Protein AF-A0AAV2SCE2-F1 (afdb_monomer_lite)

Organism: Meganyctiphanes norvegica (NCBI:txid48144)

Sequence (229 aa):
TVEKANFKGIVSLCPIAASESTHVHLVVVTGTGVRLYYTTFALNGTVNQRPSQLTLLHVRLPPGFAANATTYKPTKVHKALYSSGTGILCANENNEADRIWSMSSDQYPYHPSLAESHAVRCVDGYVWALADVTPPLWCSALNPPTQQGTRPPLLVTQHQQSPRKLVLLSANGADIVTFLRPVDQLQHLLQECGGAEGAAVKDFFAAMTPTQAAATALILACDPQQTPP

Structure (mmCIF, N/CA/C/O backbone):
data_AF-A0AAV2SCE2-F1
#
_entry.id   AF-A0AAV2SCE2-F1
#
loop_
_atom_site.group_PDB
_atom_site.id
_atom_site.type_symbol
_atom_site.label_atom_id
_atom_site.label_alt_id
_atom_site.label_comp_id
_atom_site.label_asym_id
_atom_site.label_entity_id
_atom_site.label_seq_id
_atom_site.pdbx_PDB_ins_code
_atom_site.Cartn_x
_atom_site.Cartn_y
_atom_site.Cartn_z
_atom_site.occupancy
_atom_site.B_iso_or_equiv
_atom_site.auth_seq_id
_atom_site.auth_comp_id
_atom_site.auth_asym_id
_atom_site.auth_atom_id
_atom_site.pdbx_PDB_model_num
ATOM 1 N N . THR A 1 1 ? 18.831 -9.709 14.816 1.00 51.91 1 THR A N 1
ATOM 2 C CA . THR A 1 1 ? 19.329 -10.620 13.756 1.00 51.91 1 THR A CA 1
ATOM 3 C C . THR A 1 1 ? 18.138 -11.096 12.943 1.00 51.91 1 THR A C 1
ATOM 5 O O . THR A 1 1 ? 17.074 -11.259 13.525 1.00 51.91 1 THR A O 1
ATOM 8 N N . VAL A 1 2 ? 18.243 -11.251 11.619 1.00 72.00 2 VAL A N 1
ATOM 9 C CA . VAL A 1 2 ? 17.101 -11.707 10.802 1.00 72.00 2 VAL A CA 1
ATOM 10 C C . VAL A 1 2 ? 16.927 -13.218 10.984 1.00 72.00 2 VAL A C 1
ATOM 12 O O . VAL A 1 2 ? 17.704 -14.010 10.461 1.00 72.00 2 VAL A O 1
ATOM 15 N N . GLU A 1 3 ? 15.926 -13.625 11.760 1.00 79.88 3 GLU A N 1
ATOM 16 C CA . GLU A 1 3 ? 15.674 -15.038 12.059 1.00 79.88 3 GLU A CA 1
ATOM 17 C C . GLU A 1 3 ? 14.835 -15.720 10.976 1.00 79.88 3 GLU A C 1
ATOM 19 O O . GLU A 1 3 ? 13.871 -15.142 10.466 1.00 79.88 3 GLU A O 1
ATOM 24 N N . LYS A 1 4 ? 15.132 -16.999 10.704 1.00 82.88 4 LYS A N 1
ATOM 25 C CA . LYS A 1 4 ? 14.391 -17.848 9.752 1.00 82.88 4 LYS A CA 1
ATOM 26 C C . LYS A 1 4 ? 12.889 -17.918 10.057 1.00 82.88 4 LYS A C 1
ATOM 28 O O . LYS A 1 4 ? 12.088 -18.098 9.144 1.00 82.88 4 LYS A O 1
ATOM 33 N N . ALA A 1 5 ? 12.501 -17.761 11.323 1.00 83.56 5 ALA A N 1
ATOM 34 C CA . ALA A 1 5 ? 11.105 -17.747 11.748 1.00 83.56 5 ALA A CA 1
ATOM 35 C C . ALA A 1 5 ? 10.284 -16.617 11.098 1.00 83.56 5 ALA A C 1
ATOM 37 O O . ALA A 1 5 ? 9.114 -16.835 10.802 1.00 83.56 5 ALA A O 1
ATOM 38 N N . ASN A 1 6 ? 10.894 -15.464 10.784 1.00 82.50 6 ASN A N 1
ATOM 39 C CA . ASN A 1 6 ? 10.185 -14.337 10.160 1.00 82.50 6 ASN A CA 1
ATOM 40 C C . ASN A 1 6 ? 9.716 -14.643 8.719 1.00 82.50 6 ASN A C 1
ATOM 42 O O . ASN A 1 6 ? 8.817 -13.990 8.188 1.00 82.50 6 ASN A O 1
ATOM 46 N N . PHE A 1 7 ? 10.285 -15.662 8.075 1.00 85.38 7 PHE A N 1
ATOM 47 C CA . PHE A 1 7 ? 9.944 -16.031 6.698 1.00 85.38 7 PHE A CA 1
ATOM 48 C C . PHE A 1 7 ? 9.014 -17.244 6.599 1.00 85.38 7 PHE A C 1
ATOM 50 O O . PHE A 1 7 ? 8.804 -17.772 5.509 1.00 85.38 7 PHE A O 1
ATOM 57 N N . LYS A 1 8 ? 8.466 -17.717 7.725 1.00 84.38 8 LYS A N 1
ATOM 58 C CA . LYS A 1 8 ? 7.521 -18.837 7.730 1.00 84.38 8 LYS A CA 1
ATOM 59 C C . LYS A 1 8 ? 6.105 -18.367 7.400 1.00 84.38 8 LYS A C 1
ATOM 61 O O . LYS A 1 8 ? 5.677 -17.312 7.858 1.00 84.38 8 LYS A O 1
ATOM 66 N N . GLY A 1 9 ? 5.386 -19.211 6.657 1.00 90.69 9 GLY A N 1
ATOM 67 C CA . GLY A 1 9 ? 3.995 -18.998 6.263 1.00 90.69 9 GLY A CA 1
ATOM 68 C C . GLY A 1 9 ? 3.872 -17.902 5.211 1.00 90.69 9 GLY A C 1
ATOM 69 O O . GLY A 1 9 ? 4.051 -16.732 5.518 1.00 90.69 9 GLY A O 1
ATOM 70 N N . ILE A 1 10 ? 3.575 -18.268 3.966 1.00 95.56 10 ILE A N 1
ATOM 71 C CA . ILE A 1 10 ? 3.200 -17.287 2.943 1.00 95.56 10 ILE A CA 1
ATOM 72 C C . ILE A 1 10 ? 1.706 -17.019 3.102 1.00 95.56 10 ILE A C 1
ATOM 74 O O . ILE A 1 10 ? 0.910 -17.953 3.090 1.00 95.56 10 ILE A O 1
ATOM 78 N N . VAL A 1 11 ? 1.348 -15.749 3.266 1.00 96.38 11 VAL A N 1
ATOM 79 C CA . VAL A 1 11 ? -0.034 -15.304 3.480 1.00 96.38 11 VAL A CA 1
ATOM 80 C C . VAL A 1 11 ? -0.649 -14.783 2.193 1.00 96.38 11 VAL A C 1
ATOM 82 O O . VAL A 1 11 ? -1.832 -14.995 1.942 1.00 96.38 11 VAL A O 1
ATOM 85 N N . SER A 1 12 ? 0.141 -14.080 1.382 1.00 96.94 12 SER A N 1
ATOM 86 C CA . SER A 1 12 ? -0.356 -13.453 0.163 1.00 96.94 12 SER A CA 1
ATOM 87 C C . SER A 1 12 ? 0.710 -13.400 -0.922 1.00 96.94 12 SER A C 1
ATOM 89 O O . SER A 1 12 ? 1.899 -13.216 -0.644 1.00 96.94 12 SER A O 1
ATOM 91 N N . LEU A 1 13 ? 0.251 -13.552 -2.161 1.00 97.12 13 LEU A N 1
ATOM 92 C CA . LEU A 1 13 ? 1.010 -13.381 -3.392 1.00 97.12 13 LEU A CA 1
ATOM 93 C C . LEU A 1 13 ? 0.316 -12.277 -4.186 1.00 97.12 13 LEU A C 1
ATOM 95 O O . LEU A 1 13 ? -0.831 -12.440 -4.592 1.00 97.12 13 LEU A O 1
ATOM 99 N N . CYS A 1 14 ? 0.995 -11.153 -4.378 1.00 96.88 14 CYS A N 1
ATOM 100 C CA . CYS A 1 14 ? 0.447 -9.964 -5.020 1.00 96.88 14 CYS A CA 1
ATOM 101 C C . CYS A 1 14 ? 1.224 -9.679 -6.312 1.00 96.88 14 CYS A C 1
ATOM 103 O O . CYS A 1 14 ? 2.336 -9.143 -6.243 1.00 96.88 14 CYS A O 1
ATOM 105 N N . PRO A 1 15 ? 0.698 -10.078 -7.485 1.00 95.94 15 PRO A N 1
ATOM 106 C CA . PRO A 1 15 ? 1.300 -9.741 -8.769 1.00 95.94 15 PRO A CA 1
ATOM 107 C C . PRO A 1 15 ? 1.346 -8.225 -8.963 1.00 95.94 15 PRO A C 1
ATOM 109 O O . PRO A 1 15 ? 0.384 -7.529 -8.642 1.00 95.94 15 PRO A O 1
ATOM 112 N N . ILE A 1 16 ? 2.449 -7.729 -9.516 1.00 94.00 16 ILE A N 1
ATOM 113 C CA . ILE A 1 16 ? 2.646 -6.306 -9.793 1.00 94.00 16 ILE A CA 1
ATOM 114 C C . ILE A 1 16 ? 2.499 -6.068 -11.288 1.00 94.00 16 ILE A C 1
ATOM 116 O O . ILE A 1 16 ? 3.128 -6.738 -12.108 1.00 94.00 16 ILE A O 1
ATOM 120 N N . ALA A 1 17 ? 1.642 -5.117 -11.649 1.00 90.06 17 ALA A N 1
ATOM 121 C CA . ALA A 1 17 ? 1.457 -4.734 -13.038 1.00 90.06 17 ALA A CA 1
ATOM 122 C C . ALA A 1 17 ? 2.686 -3.973 -13.557 1.00 90.06 17 ALA A C 1
ATOM 124 O O . ALA A 1 17 ? 3.262 -3.157 -12.839 1.00 90.06 17 ALA A O 1
ATOM 125 N N . ALA A 1 18 ? 3.009 -4.135 -14.843 1.00 88.12 18 ALA A N 1
ATOM 126 C CA . ALA A 1 18 ? 4.083 -3.378 -15.497 1.00 88.12 18 ALA A CA 1
ATOM 127 C C . ALA A 1 18 ? 3.879 -1.852 -15.408 1.00 88.12 18 ALA A C 1
ATOM 129 O O . ALA A 1 18 ? 4.837 -1.085 -15.388 1.00 88.12 18 ALA A O 1
ATOM 130 N N . SER A 1 19 ? 2.618 -1.412 -15.300 1.00 87.56 19 SER A N 1
ATOM 131 C CA . SER A 1 19 ? 2.267 -0.009 -15.082 1.00 87.56 19 SER A CA 1
ATOM 132 C C . SER A 1 19 ? 2.645 0.507 -13.689 1.00 87.56 19 SER A C 1
ATOM 134 O O . SER A 1 19 ? 2.671 1.711 -13.481 1.00 87.56 19 SER A O 1
ATOM 136 N N . GLU A 1 20 ? 2.876 -0.368 -12.714 1.00 89.06 20 GLU A N 1
ATOM 137 C CA . GLU A 1 20 ? 3.320 -0.003 -11.364 1.00 89.06 20 GLU A CA 1
ATOM 138 C C . GLU A 1 20 ? 4.843 -0.112 -11.242 1.00 89.06 20 GLU A C 1
ATOM 140 O O . GLU A 1 20 ? 5.495 0.814 -10.765 1.00 89.06 20 GLU A O 1
ATOM 145 N N . SER A 1 21 ? 5.429 -1.206 -11.730 1.00 89.25 21 SER A N 1
ATOM 146 C CA . SER A 1 21 ? 6.878 -1.374 -11.783 1.00 89.25 21 SER A CA 1
ATOM 147 C C . SER A 1 21 ? 7.279 -2.205 -12.988 1.00 89.25 21 SER A C 1
ATOM 149 O O . SER A 1 21 ? 6.702 -3.254 -13.254 1.00 89.25 21 SER A O 1
ATOM 151 N N . THR A 1 22 ? 8.326 -1.768 -13.682 1.00 87.88 22 THR A N 1
ATOM 152 C CA . THR A 1 22 ? 8.954 -2.564 -14.738 1.00 87.88 22 THR A CA 1
ATOM 153 C C . THR A 1 22 ? 9.909 -3.617 -14.190 1.00 87.88 22 THR A C 1
ATOM 155 O O . THR A 1 22 ? 10.218 -4.560 -14.900 1.00 87.88 22 THR A O 1
ATOM 158 N N . HIS A 1 23 ? 10.378 -3.487 -12.945 1.00 88.25 23 HIS A N 1
ATOM 159 C CA . HIS A 1 23 ? 11.417 -4.355 -12.377 1.00 88.25 23 HIS A CA 1
ATOM 160 C C . HIS A 1 23 ? 10.860 -5.358 -11.364 1.00 88.25 23 HIS A C 1
ATOM 162 O O . HIS A 1 23 ? 11.327 -6.499 -11.297 1.00 88.25 23 HIS A O 1
ATOM 168 N N . VAL A 1 24 ? 9.864 -4.949 -10.576 1.00 92.19 24 VAL A N 1
ATOM 169 C CA . VAL A 1 24 ? 9.190 -5.801 -9.593 1.00 92.19 24 VAL A CA 1
ATOM 170 C C . VAL A 1 24 ? 7.949 -6.405 -10.233 1.00 92.19 24 VAL A C 1
ATOM 172 O O . VAL A 1 24 ? 7.121 -5.686 -10.774 1.00 92.19 24 VAL A O 1
ATOM 175 N N . HIS A 1 25 ? 7.807 -7.721 -10.120 1.00 93.81 25 HIS A N 1
ATOM 176 C CA . HIS A 1 25 ? 6.728 -8.481 -10.756 1.00 93.81 25 HIS A CA 1
ATOM 177 C C . HIS A 1 25 ? 5.817 -9.180 -9.743 1.00 93.81 25 HIS A C 1
ATOM 179 O O . HIS A 1 25 ? 4.669 -9.500 -10.047 1.00 93.81 25 HIS A O 1
ATOM 185 N N . LEU A 1 26 ? 6.315 -9.429 -8.530 1.00 96.38 26 LEU A N 1
ATOM 186 C CA . LEU A 1 26 ? 5.564 -10.105 -7.480 1.00 96.38 26 LEU A CA 1
ATOM 187 C C . LEU A 1 26 ? 6.012 -9.608 -6.108 1.00 96.38 26 LEU A C 1
ATOM 189 O O . LEU A 1 26 ? 7.208 -9.573 -5.816 1.00 96.38 26 LEU A O 1
ATOM 193 N N . VAL A 1 27 ? 5.048 -9.291 -5.249 1.00 97.44 27 VAL A N 1
ATOM 194 C CA . VAL A 1 27 ? 5.269 -9.081 -3.817 1.00 97.44 27 VAL A CA 1
ATOM 195 C C . VAL A 1 27 ? 4.674 -10.256 -3.057 1.00 97.44 27 VAL A C 1
ATOM 197 O O . VAL A 1 27 ? 3.496 -10.575 -3.197 1.00 97.44 27 VAL A O 1
ATOM 200 N N . VAL A 1 28 ? 5.496 -10.911 -2.245 1.00 97.69 28 VAL A N 1
ATOM 201 C CA . VAL A 1 28 ? 5.082 -12.012 -1.371 1.00 97.69 28 VAL A CA 1
ATOM 202 C C . VAL A 1 28 ? 5.078 -11.522 0.064 1.00 97.69 28 VAL A C 1
ATOM 204 O O . VAL A 1 28 ? 6.055 -10.929 0.519 1.00 97.69 28 VAL A O 1
ATOM 207 N N . VAL A 1 29 ? 3.994 -11.786 0.784 1.00 97.31 29 VAL A N 1
ATOM 208 C CA . VAL A 1 29 ? 3.840 -11.385 2.185 1.00 97.31 29 VAL A CA 1
ATOM 209 C C . VAL A 1 29 ? 3.837 -12.614 3.082 1.00 97.31 29 VAL A C 1
ATOM 211 O O . VAL A 1 29 ? 3.117 -13.578 2.814 1.00 97.31 29 VAL A O 1
ATOM 214 N N . THR A 1 30 ? 4.638 -12.582 4.146 1.00 96.31 30 THR A N 1
ATOM 215 C CA . THR A 1 30 ? 4.740 -13.677 5.122 1.00 96.31 30 THR A CA 1
ATOM 216 C C . THR A 1 30 ? 3.815 -13.481 6.327 1.00 96.31 30 THR A C 1
ATOM 218 O O . THR A 1 30 ? 3.312 -12.383 6.569 1.00 96.31 30 THR A O 1
ATOM 221 N N . GLY A 1 31 ? 3.649 -14.532 7.134 1.00 95.00 31 GLY A N 1
ATOM 222 C CA . GLY A 1 31 ? 2.858 -14.532 8.369 1.00 95.00 31 GLY A CA 1
ATOM 223 C C . GLY A 1 31 ? 3.357 -13.556 9.431 1.00 95.00 31 GLY A C 1
ATOM 224 O O . GLY A 1 31 ? 2.598 -13.170 10.309 1.00 95.00 31 GLY A O 1
ATOM 225 N N . THR A 1 32 ? 4.604 -13.093 9.328 1.00 93.19 32 THR A N 1
ATOM 226 C CA . THR A 1 32 ? 5.149 -12.065 10.230 1.00 93.19 32 THR A CA 1
ATOM 227 C C . THR A 1 32 ? 5.164 -10.669 9.605 1.00 93.19 32 THR A C 1
ATOM 229 O O . THR A 1 32 ? 5.771 -9.756 10.151 1.00 93.19 32 THR A O 1
ATOM 232 N N . GLY A 1 33 ? 4.533 -10.483 8.440 1.00 93.81 33 GLY A N 1
ATOM 233 C CA . GLY A 1 33 ? 4.452 -9.189 7.760 1.00 93.81 33 GLY A CA 1
ATOM 234 C C . GLY A 1 33 ? 5.697 -8.797 6.962 1.00 93.81 33 GLY A C 1
ATOM 235 O O . GLY A 1 33 ? 5.815 -7.645 6.543 1.00 93.81 33 GLY A O 1
ATOM 236 N N . VAL A 1 34 ? 6.630 -9.726 6.724 1.00 95.25 34 VAL A N 1
ATOM 237 C CA . VAL A 1 34 ? 7.768 -9.478 5.827 1.00 95.25 34 VAL A CA 1
ATOM 238 C C . VAL A 1 34 ? 7.279 -9.461 4.382 1.00 95.25 34 VAL A C 1
ATOM 240 O O . VAL A 1 34 ? 6.537 -10.348 3.964 1.00 95.25 34 VAL A O 1
ATOM 243 N N . ARG A 1 35 ? 7.720 -8.461 3.616 1.00 95.44 35 ARG A N 1
ATOM 244 C CA . ARG A 1 35 ? 7.408 -8.285 2.195 1.00 95.44 35 ARG A CA 1
ATOM 245 C C . ARG A 1 35 ? 8.644 -8.596 1.357 1.00 95.44 35 ARG A C 1
ATOM 247 O O . ARG A 1 35 ? 9.682 -7.952 1.506 1.00 95.44 35 ARG A O 1
ATOM 254 N N . LEU A 1 36 ? 8.529 -9.598 0.499 1.00 96.06 36 LEU A N 1
ATOM 255 C CA . LEU A 1 36 ? 9.576 -10.080 -0.395 1.00 96.06 36 LEU A CA 1
ATOM 256 C C . LEU A 1 36 ? 9.234 -9.641 -1.819 1.00 96.06 36 LEU A C 1
ATOM 258 O O . LEU A 1 36 ? 8.187 -10.010 -2.346 1.00 96.06 36 LEU A O 1
ATOM 262 N N . TYR A 1 37 ? 10.106 -8.852 -2.431 1.00 95.56 37 TYR A N 1
ATOM 263 C CA . TYR A 1 37 ? 9.913 -8.303 -3.768 1.00 95.56 37 TYR A CA 1
ATOM 264 C C . TYR A 1 37 ? 10.705 -9.145 -4.755 1.00 95.56 37 TYR A C 1
ATOM 266 O O . TYR A 1 37 ? 11.923 -9.269 -4.623 1.00 95.56 37 TYR A O 1
ATOM 274 N N . TYR A 1 38 ? 10.023 -9.707 -5.742 1.00 95.38 38 TYR A N 1
ATOM 275 C CA . TYR A 1 38 ? 10.619 -10.573 -6.745 1.00 95.38 38 TYR A CA 1
ATOM 276 C C . TYR A 1 38 ? 10.549 -9.958 -8.140 1.00 95.38 38 TYR A C 1
ATOM 278 O O . TYR A 1 38 ? 9.596 -9.256 -8.491 1.00 95.38 38 TYR A O 1
ATOM 286 N N . THR A 1 39 ? 11.549 -10.284 -8.952 1.00 92.75 39 THR A N 1
ATOM 287 C CA . THR A 1 39 ? 11.552 -10.049 -10.395 1.00 92.75 39 THR A CA 1
ATOM 288 C C . THR A 1 39 ? 11.493 -11.357 -11.154 1.00 92.75 39 THR A C 1
ATOM 290 O O . THR A 1 39 ? 11.944 -12.389 -10.656 1.00 92.75 39 THR A O 1
ATOM 293 N N . THR A 1 40 ? 10.966 -11.301 -12.371 1.00 90.19 40 THR A N 1
ATOM 294 C CA . THR A 1 40 ? 10.989 -12.430 -13.295 1.00 90.19 40 THR A CA 1
ATOM 295 C C . THR A 1 40 ? 12.025 -12.285 -14.408 1.00 90.19 40 THR A C 1
ATOM 297 O O . THR A 1 40 ? 12.134 -13.166 -15.263 1.00 90.19 40 THR A O 1
ATOM 300 N N . PHE A 1 41 ? 12.789 -11.188 -14.433 1.00 81.19 41 PHE A N 1
ATOM 301 C CA . PHE A 1 41 ? 13.878 -11.045 -15.391 1.00 81.19 41 PHE A CA 1
ATOM 302 C C . PHE A 1 41 ? 15.051 -11.943 -15.020 1.00 81.19 41 PHE A C 1
ATOM 304 O O . PHE A 1 41 ? 15.481 -12.008 -13.869 1.00 81.19 41 PHE A O 1
ATOM 311 N N . ALA A 1 42 ? 15.621 -12.589 -16.034 1.00 66.69 42 ALA A N 1
ATOM 312 C CA . ALA A 1 42 ? 16.999 -13.028 -15.933 1.00 66.69 42 ALA A CA 1
ATOM 313 C C . ALA A 1 42 ? 17.896 -11.793 -15.836 1.00 66.69 42 ALA A C 1
ATOM 315 O O . ALA A 1 42 ? 17.636 -10.812 -16.529 1.00 66.69 42 ALA A O 1
ATOM 316 N N . LEU A 1 43 ? 18.974 -11.859 -15.049 1.00 61.16 43 LEU A N 1
ATOM 317 C CA . LEU A 1 43 ? 19.957 -10.770 -14.916 1.00 61.16 43 LEU A CA 1
ATOM 318 C C . LEU A 1 43 ? 20.464 -10.237 -16.281 1.00 61.16 43 LEU A C 1
ATOM 320 O O . LEU A 1 43 ? 20.905 -9.098 -16.352 1.00 61.16 43 LEU A O 1
ATOM 324 N N . ASN A 1 44 ? 20.321 -11.029 -17.359 1.00 61.81 44 ASN A N 1
ATOM 325 C CA . ASN A 1 44 ? 20.714 -10.709 -18.738 1.00 61.81 44 ASN A CA 1
ATOM 326 C C . ASN A 1 44 ? 19.566 -10.856 -19.777 1.00 61.81 44 ASN A C 1
ATOM 328 O O . ASN A 1 44 ? 19.832 -11.004 -20.969 1.00 61.81 44 ASN A O 1
ATOM 332 N N . GLY A 1 45 ? 18.299 -10.929 -19.353 1.00 58.62 45 GLY A N 1
ATOM 333 C CA . GLY A 1 45 ? 17.153 -11.221 -20.230 1.00 58.62 45 GLY A CA 1
ATOM 334 C C . GLY A 1 45 ? 16.532 -9.985 -20.893 1.00 58.62 45 GLY A C 1
ATOM 335 O O . GLY A 1 45 ? 16.627 -8.877 -20.376 1.00 58.62 45 GLY A O 1
ATOM 336 N N . THR A 1 46 ? 15.850 -10.176 -22.027 1.00 60.75 46 THR A N 1
ATOM 337 C CA . THR A 1 46 ? 15.059 -9.117 -22.682 1.00 60.75 46 THR A CA 1
ATOM 338 C C . THR A 1 46 ? 13.630 -9.065 -22.125 1.00 60.75 46 THR A C 1
ATOM 340 O O . THR A 1 46 ? 13.058 -10.090 -21.758 1.00 60.75 46 THR A O 1
ATOM 343 N N . VAL A 1 47 ? 13.038 -7.865 -22.087 1.00 64.25 47 VAL A N 1
ATOM 344 C CA . VAL A 1 47 ? 11.791 -7.527 -21.359 1.00 64.25 47 VAL A CA 1
ATOM 345 C C . VAL A 1 47 ? 10.533 -8.285 -21.841 1.00 64.25 47 VAL A C 1
ATOM 347 O O . VAL A 1 47 ? 9.541 -8.336 -21.126 1.00 64.25 47 VAL A O 1
ATOM 350 N N . ASN A 1 48 ? 10.577 -8.942 -23.007 1.00 66.06 48 ASN A N 1
ATOM 351 C CA . ASN A 1 48 ? 9.413 -9.578 -23.649 1.00 66.06 48 ASN A CA 1
ATOM 352 C C . ASN A 1 48 ? 9.512 -11.106 -23.795 1.00 66.06 48 ASN A C 1
ATOM 354 O O . ASN A 1 48 ? 8.747 -11.709 -24.549 1.00 66.06 48 ASN A O 1
ATOM 358 N N . GLN A 1 49 ? 10.454 -11.756 -23.112 1.00 74.38 49 GLN A N 1
ATOM 359 C CA . GLN A 1 49 ? 10.523 -13.218 -23.107 1.00 74.38 49 GLN A CA 1
ATOM 360 C C . GLN A 1 49 ? 9.621 -13.826 -22.034 1.00 74.38 49 GLN A C 1
ATOM 362 O O . GLN A 1 49 ? 9.374 -13.226 -20.988 1.00 74.38 49 GLN A O 1
ATOM 367 N N . ARG A 1 50 ? 9.143 -15.054 -22.288 1.00 82.75 50 ARG A N 1
ATOM 368 C CA . ARG A 1 50 ? 8.423 -15.839 -21.280 1.00 82.75 50 ARG A CA 1
ATOM 369 C C . ARG A 1 50 ? 9.303 -15.938 -20.025 1.00 82.75 50 ARG A C 1
ATOM 371 O O . ARG A 1 50 ? 10.431 -16.421 -20.141 1.00 82.75 50 ARG A O 1
ATOM 378 N N . PRO A 1 51 ? 8.804 -15.530 -18.848 1.00 84.81 51 PRO A N 1
ATOM 379 C CA . PRO A 1 51 ? 9.625 -15.561 -17.656 1.00 84.81 51 PRO A CA 1
ATOM 380 C C . PRO A 1 51 ? 9.977 -16.998 -17.260 1.00 84.81 51 PRO A C 1
ATOM 382 O O . PRO A 1 51 ? 9.126 -17.887 -17.286 1.00 84.81 51 PRO A O 1
ATOM 385 N N . SER A 1 52 ? 11.251 -17.221 -16.933 1.00 84.06 52 SER A N 1
ATOM 386 C CA . SER A 1 52 ? 11.817 -18.550 -16.656 1.00 84.06 52 SER A CA 1
ATOM 387 C C . SER A 1 52 ? 12.334 -18.717 -15.227 1.00 84.06 52 SER A C 1
ATOM 389 O O . SER A 1 52 ? 12.634 -19.834 -14.813 1.00 84.06 52 SER A O 1
ATOM 391 N N . GLN A 1 53 ? 12.438 -17.626 -14.468 1.00 87.88 53 GLN A N 1
ATOM 392 C CA . GLN A 1 53 ? 12.910 -17.634 -13.088 1.00 87.88 53 GLN A CA 1
ATOM 393 C C . GLN A 1 53 ? 12.211 -16.559 -12.261 1.00 87.88 53 GLN A C 1
ATOM 395 O O . GLN A 1 53 ? 11.618 -15.630 -12.807 1.00 87.88 53 GLN A O 1
ATOM 400 N N . LEU A 1 54 ? 12.295 -16.704 -10.940 1.00 91.25 54 LEU A N 1
ATOM 401 C CA . LEU A 1 54 ? 11.803 -15.737 -9.971 1.00 91.25 54 LEU A CA 1
ATOM 402 C C . LEU A 1 54 ? 12.936 -15.430 -8.986 1.00 91.25 54 LEU A C 1
ATOM 404 O O . LEU A 1 54 ? 13.321 -16.283 -8.187 1.00 91.25 54 LEU A O 1
ATOM 408 N N . THR A 1 55 ? 13.477 -14.218 -9.053 1.00 93.19 55 THR A N 1
ATOM 409 C CA . THR A 1 55 ? 14.653 -13.805 -8.277 1.00 93.19 55 THR A CA 1
ATOM 410 C C . THR A 1 55 ? 14.249 -12.778 -7.231 1.00 93.19 55 THR A C 1
ATOM 412 O O . THR A 1 55 ? 13.554 -11.810 -7.538 1.00 93.19 55 THR A O 1
ATOM 415 N N . LEU A 1 56 ? 14.670 -12.989 -5.982 1.00 94.12 56 LEU A N 1
ATOM 416 C CA . LEU A 1 56 ? 14.420 -12.052 -4.889 1.00 94.12 56 LEU A CA 1
ATOM 417 C C . LEU A 1 56 ? 15.265 -10.789 -5.098 1.00 94.12 56 LEU A C 1
ATOM 419 O O . LEU A 1 56 ? 16.490 -10.863 -5.093 1.00 94.12 56 LEU A O 1
ATOM 423 N N . LEU A 1 57 ? 14.609 -9.642 -5.266 1.00 92.31 57 LEU A N 1
ATOM 424 C CA . LEU A 1 57 ? 15.255 -8.338 -5.411 1.00 92.31 57 LEU A CA 1
ATOM 425 C C . LEU A 1 57 ? 15.456 -7.642 -4.069 1.00 92.31 57 LEU A C 1
ATOM 427 O O . LEU A 1 57 ? 16.499 -7.042 -3.825 1.00 92.31 57 LEU A O 1
ATOM 431 N N . HIS A 1 58 ? 14.428 -7.661 -3.221 1.00 91.94 58 HIS A N 1
ATOM 432 C CA . HIS A 1 58 ? 14.409 -6.836 -2.021 1.00 91.94 58 HIS A CA 1
ATOM 433 C C . HIS A 1 58 ? 13.548 -7.450 -0.917 1.00 91.94 58 HIS A C 1
ATOM 435 O O . HIS A 1 58 ? 12.567 -8.147 -1.180 1.00 91.94 58 HIS A O 1
ATOM 441 N N . VAL A 1 59 ? 13.906 -7.162 0.334 1.00 93.56 59 VAL A N 1
ATOM 442 C CA . VAL A 1 59 ? 13.187 -7.611 1.528 1.00 93.56 59 VAL A CA 1
ATOM 443 C C . VAL A 1 59 ? 12.848 -6.393 2.376 1.00 93.56 59 VAL A C 1
ATOM 445 O O . VAL A 1 59 ? 13.742 -5.663 2.794 1.00 93.56 59 VAL A O 1
ATOM 448 N N . ARG A 1 60 ? 11.562 -6.198 2.683 1.00 91.94 60 ARG A N 1
ATOM 449 C CA . ARG A 1 60 ? 11.114 -5.229 3.688 1.00 91.94 60 ARG A CA 1
ATOM 450 C C . ARG A 1 60 ? 10.569 -5.935 4.909 1.00 91.94 60 ARG A C 1
ATOM 452 O O . ARG A 1 60 ? 9.624 -6.716 4.829 1.00 91.94 60 ARG A O 1
ATOM 459 N N . LEU A 1 61 ? 11.152 -5.604 6.049 1.00 92.44 61 LEU A N 1
ATOM 460 C CA . LEU A 1 61 ? 10.652 -6.015 7.351 1.00 92.44 61 LEU A CA 1
ATOM 461 C C . LEU A 1 61 ? 9.434 -5.151 7.720 1.00 92.44 61 LEU A C 1
ATOM 463 O O . LEU A 1 61 ? 9.334 -4.011 7.249 1.00 92.44 61 LEU A O 1
ATOM 467 N N . PRO A 1 62 ? 8.488 -5.681 8.510 1.00 91.12 62 PRO A N 1
ATOM 468 C CA . PRO A 1 62 ? 7.326 -4.909 8.928 1.00 91.12 62 PRO A CA 1
ATOM 469 C C . PRO A 1 62 ? 7.735 -3.710 9.808 1.00 91.12 62 PRO A C 1
ATOM 471 O O . PRO A 1 62 ? 8.793 -3.750 10.453 1.00 91.12 62 PRO A O 1
ATOM 474 N N . PRO A 1 63 ? 6.893 -2.663 9.897 1.00 89.25 63 PRO A N 1
ATOM 475 C CA . PRO A 1 63 ? 7.038 -1.631 10.921 1.00 89.25 63 PRO A CA 1
ATOM 476 C C . PRO A 1 63 ? 7.147 -2.263 12.317 1.00 89.25 63 PRO A C 1
ATOM 478 O O . PRO A 1 63 ? 6.563 -3.315 12.574 1.00 89.25 63 PRO A O 1
ATOM 481 N N . GLY A 1 64 ? 7.921 -1.653 13.215 1.00 85.81 64 GLY A N 1
ATOM 482 C CA . GLY A 1 64 ? 8.153 -2.223 14.550 1.00 85.81 64 GLY A CA 1
ATOM 483 C C . GLY A 1 64 ? 9.306 -3.229 14.641 1.00 85.81 64 GLY A C 1
ATOM 484 O O . GLY A 1 64 ? 9.591 -3.726 15.724 1.00 85.81 64 GLY A O 1
ATOM 485 N N . PHE A 1 65 ? 9.989 -3.556 13.534 1.00 83.00 65 PHE A N 1
ATOM 486 C CA . PHE A 1 65 ? 11.104 -4.513 13.570 1.00 83.00 65 PHE A CA 1
ATOM 487 C C . PHE A 1 65 ? 12.393 -3.941 14.187 1.00 83.00 65 PHE A C 1
ATOM 489 O O . PHE A 1 65 ? 13.196 -4.692 14.742 1.00 83.00 65 PHE A O 1
ATOM 496 N N . ALA A 1 66 ? 12.629 -2.632 14.064 1.00 81.25 66 ALA A N 1
ATOM 497 C CA . ALA A 1 66 ? 13.815 -2.000 14.636 1.00 81.25 66 ALA A CA 1
ATOM 498 C C . ALA A 1 66 ? 13.773 -2.051 16.173 1.00 81.25 66 ALA A C 1
ATOM 500 O O . ALA A 1 66 ? 12.714 -1.889 16.771 1.00 81.25 66 ALA A O 1
ATOM 501 N N . ALA A 1 67 ? 14.928 -2.245 16.816 1.00 70.00 67 ALA A N 1
ATOM 502 C CA . ALA A 1 67 ? 15.014 -2.433 18.269 1.00 70.00 67 ALA A CA 1
ATOM 503 C C . ALA A 1 67 ? 14.484 -1.236 19.087 1.00 70.00 67 ALA A C 1
ATOM 505 O O . ALA A 1 67 ? 14.072 -1.406 20.227 1.00 70.00 67 ALA A O 1
ATOM 506 N N . ASN A 1 68 ? 14.489 -0.039 18.501 1.00 76.56 68 ASN A N 1
ATOM 507 C CA . ASN A 1 68 ? 13.993 1.204 19.090 1.00 76.56 68 ASN A CA 1
ATOM 508 C C . ASN A 1 68 ? 12.609 1.615 18.559 1.00 76.56 68 ASN A C 1
ATOM 510 O O . ASN A 1 68 ? 12.200 2.761 18.740 1.00 76.56 68 ASN A O 1
ATOM 514 N N . ALA A 1 69 ? 11.909 0.730 17.847 1.00 77.94 69 ALA A N 1
ATOM 515 C CA . ALA A 1 69 ? 10.631 1.083 17.261 1.00 77.94 69 ALA A CA 1
ATOM 516 C C . ALA A 1 69 ? 9.560 1.242 18.347 1.00 77.94 69 ALA A C 1
ATOM 518 O O . ALA A 1 69 ? 9.313 0.345 19.146 1.00 77.94 69 ALA A O 1
ATOM 519 N N . THR A 1 70 ? 8.878 2.382 18.325 1.00 72.88 70 THR A N 1
ATOM 520 C CA . THR A 1 70 ? 7.726 2.676 19.191 1.00 72.88 70 THR A CA 1
ATOM 521 C C . THR A 1 70 ? 6.425 2.066 18.664 1.00 72.88 70 THR A C 1
ATOM 523 O O . THR A 1 70 ? 5.419 2.029 19.367 1.00 72.88 70 THR A O 1
ATOM 526 N N . THR A 1 71 ? 6.428 1.585 17.416 1.00 73.50 71 THR A N 1
ATOM 527 C CA . THR A 1 71 ? 5.272 0.954 16.769 1.00 73.50 71 THR A CA 1
ATOM 528 C C . THR A 1 71 ? 5.256 -0.548 17.034 1.00 73.50 71 THR A C 1
ATOM 530 O O . THR A 1 71 ? 6.274 -1.222 16.893 1.00 73.50 71 THR A O 1
ATOM 533 N N . TYR A 1 72 ? 4.076 -1.087 17.344 1.00 79.75 72 TYR A N 1
ATOM 534 C CA . TYR A 1 72 ? 3.873 -2.522 17.522 1.00 79.75 72 TYR A CA 1
ATOM 535 C C . TYR A 1 72 ? 4.143 -3.302 16.224 1.00 79.75 72 TYR A C 1
ATOM 537 O O . TYR A 1 72 ? 3.621 -2.956 15.158 1.00 79.75 72 TYR A O 1
ATOM 545 N N . LYS A 1 73 ? 4.932 -4.376 16.331 1.00 87.00 73 LYS A N 1
ATOM 546 C CA . LYS A 1 73 ? 5.278 -5.270 15.220 1.00 87.00 73 LYS A CA 1
ATOM 547 C C . LYS A 1 73 ? 4.132 -6.259 14.949 1.00 87.00 73 LYS A C 1
ATOM 549 O O . LYS A 1 73 ? 3.755 -6.971 15.875 1.00 87.00 73 LYS A O 1
ATOM 554 N N . PRO A 1 74 ? 3.623 -6.389 13.712 1.00 88.88 74 PRO A N 1
ATOM 555 C CA . PRO A 1 74 ? 2.694 -7.461 13.368 1.00 88.88 74 PRO A CA 1
ATOM 556 C C . PRO A 1 74 ? 3.412 -8.818 13.415 1.00 88.88 74 PRO A C 1
ATOM 558 O O . PRO A 1 74 ? 4.501 -8.969 12.857 1.00 88.88 74 PRO A O 1
ATOM 561 N N . THR A 1 75 ? 2.822 -9.815 14.074 1.00 85.88 75 THR A N 1
ATOM 562 C CA . THR A 1 75 ? 3.420 -11.157 14.205 1.00 85.88 75 THR A CA 1
ATOM 563 C C . THR A 1 75 ? 2.519 -12.289 13.726 1.00 85.88 75 THR A C 1
ATOM 565 O O . THR A 1 75 ? 3.041 -13.319 13.300 1.00 85.88 75 THR A O 1
ATOM 568 N N . LYS A 1 76 ? 1.196 -12.086 13.728 1.00 92.44 76 LYS A N 1
ATOM 569 C CA . LYS A 1 76 ? 0.186 -13.049 13.263 1.00 92.44 76 LYS A CA 1
ATOM 570 C C . LYS A 1 76 ? -0.619 -12.514 12.076 1.00 92.44 76 LYS A C 1
ATOM 572 O O . LYS A 1 76 ? -1.840 -12.397 12.137 1.00 92.44 76 LYS A O 1
ATOM 577 N N . VAL A 1 77 ? 0.072 -12.145 11.000 1.00 95.31 77 VAL A N 1
ATOM 578 C CA . VAL A 1 77 ? -0.569 -11.698 9.756 1.00 95.31 77 VAL A CA 1
ATOM 579 C C . VAL A 1 77 ? -1.276 -12.883 9.102 1.00 95.31 77 VAL A C 1
ATOM 581 O O . VAL A 1 77 ? -0.647 -13.901 8.816 1.00 95.31 77 VAL A O 1
ATOM 584 N N . HIS A 1 78 ? -2.575 -12.750 8.841 1.00 95.12 78 HIS A N 1
ATOM 585 C CA . HIS A 1 78 ? -3.407 -13.794 8.222 1.00 95.12 78 HIS A CA 1
ATOM 586 C C . HIS A 1 78 ? -4.039 -13.365 6.897 1.00 95.12 78 HIS A C 1
ATOM 588 O O . HIS A 1 78 ? -4.439 -14.226 6.111 1.00 95.12 78 HIS A O 1
ATOM 594 N N . LYS A 1 79 ? -4.093 -12.059 6.608 1.00 95.94 79 LYS A N 1
ATOM 595 C CA . LYS A 1 79 ? -4.428 -11.514 5.284 1.00 95.94 79 LYS A CA 1
ATOM 596 C C . LYS A 1 79 ? -3.481 -10.384 4.924 1.00 95.94 79 LYS A C 1
ATOM 598 O O . LYS A 1 79 ? -3.033 -9.630 5.783 1.00 95.94 79 LYS A O 1
ATOM 603 N N . ALA A 1 80 ? -3.189 -10.262 3.636 1.00 96.88 80 ALA A N 1
ATOM 604 C CA . ALA A 1 80 ? -2.425 -9.144 3.118 1.00 96.88 80 ALA A CA 1
ATOM 605 C C . ALA A 1 80 ? -2.792 -8.846 1.665 1.00 96.88 80 ALA A C 1
ATOM 607 O O . ALA A 1 80 ? -3.120 -9.753 0.897 1.00 96.88 80 ALA A O 1
ATOM 608 N N . LEU A 1 81 ? -2.682 -7.576 1.296 1.00 96.19 81 LEU A N 1
ATOM 609 C CA . LEU A 1 81 ? -2.844 -7.074 -0.064 1.00 96.19 81 LEU A CA 1
ATOM 610 C C . LEU A 1 81 ? -1.694 -6.121 -0.361 1.00 96.19 81 LEU A C 1
ATOM 612 O O . LEU A 1 81 ? -1.279 -5.357 0.507 1.00 96.19 81 LEU A O 1
ATOM 616 N N . TYR A 1 82 ? -1.201 -6.138 -1.588 1.00 95.25 82 TYR A N 1
ATOM 617 C CA . TYR A 1 82 ? -0.298 -5.118 -2.087 1.00 95.25 82 TYR A CA 1
ATOM 618 C C . TYR A 1 82 ? -0.772 -4.678 -3.464 1.00 95.25 82 TYR A C 1
ATOM 620 O O . TYR A 1 82 ? -0.969 -5.515 -4.344 1.00 95.25 82 TYR A O 1
ATOM 628 N N . SER A 1 83 ? -0.954 -3.376 -3.639 1.00 90.56 83 SER A N 1
ATOM 629 C CA . SER A 1 83 ? -1.208 -2.774 -4.946 1.00 90.56 83 SER A CA 1
ATOM 630 C C . SER A 1 83 ? -0.968 -1.272 -4.901 1.00 90.56 83 SER A C 1
ATOM 632 O O . SER A 1 83 ? -1.188 -0.629 -3.868 1.00 90.56 83 SER A O 1
ATOM 634 N N . SER A 1 84 ? -0.544 -0.717 -6.037 1.00 86.69 84 SER A N 1
ATOM 635 C CA . SER A 1 84 ? -0.307 0.718 -6.216 1.00 86.69 84 SER A CA 1
ATOM 636 C C . SER A 1 84 ? 0.655 1.282 -5.163 1.00 86.69 84 SER A C 1
ATOM 638 O O . SER A 1 84 ? 0.330 2.238 -4.465 1.00 86.69 84 SER A O 1
ATOM 640 N N . GLY A 1 85 ? 1.809 0.639 -4.969 1.00 87.56 85 GLY A N 1
ATOM 641 C CA . GLY A 1 85 ? 2.843 1.087 -4.030 1.00 87.56 85 GLY A CA 1
ATOM 642 C C . GLY A 1 85 ? 2.469 0.954 -2.551 1.00 87.56 85 GLY A C 1
ATOM 643 O O . GLY A 1 85 ? 3.242 1.349 -1.680 1.00 87.56 85 GLY A O 1
ATOM 644 N N . THR A 1 86 ? 1.301 0.385 -2.244 1.00 92.19 86 THR A N 1
ATOM 645 C CA . THR A 1 86 ? 0.773 0.304 -0.885 1.00 92.19 86 THR A CA 1
ATOM 646 C C . THR A 1 86 ? 0.563 -1.143 -0.463 1.00 92.19 86 THR A C 1
ATOM 648 O O . THR A 1 86 ? -0.153 -1.897 -1.123 1.00 92.19 86 THR A O 1
ATOM 651 N N . GLY A 1 87 ? 1.131 -1.516 0.681 1.00 94.81 87 GLY A N 1
ATOM 652 C CA . GLY A 1 87 ? 0.872 -2.789 1.345 1.00 94.81 87 GLY A CA 1
ATOM 653 C C . GLY A 1 87 ? -0.132 -2.646 2.484 1.00 94.81 87 GLY A C 1
ATOM 654 O O . GLY A 1 87 ? -0.093 -1.673 3.232 1.00 94.81 87 GLY A O 1
ATOM 655 N N . ILE A 1 88 ? -0.983 -3.652 2.647 1.00 96.19 88 ILE A N 1
ATOM 656 C CA . ILE A 1 88 ? -1.939 -3.799 3.741 1.00 96.19 88 ILE A CA 1
ATOM 657 C C . ILE A 1 88 ? -1.688 -5.137 4.417 1.00 96.19 88 ILE A C 1
ATOM 659 O O . ILE A 1 88 ? -1.613 -6.161 3.736 1.00 96.19 88 ILE A O 1
ATOM 663 N N . LEU A 1 89 ? -1.575 -5.133 5.741 1.00 96.38 89 LEU A N 1
ATOM 664 C CA . LEU A 1 89 ? -1.448 -6.333 6.563 1.00 96.38 89 LEU A CA 1
ATOM 665 C C . LEU A 1 89 ? -2.604 -6.358 7.552 1.00 96.38 89 LEU A C 1
ATOM 667 O O . LEU A 1 89 ? -2.781 -5.390 8.284 1.00 96.38 89 LEU A O 1
ATOM 671 N N . CYS A 1 90 ? -3.340 -7.460 7.612 1.00 95.62 90 CYS A N 1
ATOM 672 C CA . CYS A 1 90 ? -4.292 -7.738 8.681 1.00 95.62 90 CYS A CA 1
ATOM 673 C C . CYS A 1 90 ? -3.649 -8.774 9.599 1.00 95.62 90 CYS A C 1
ATOM 675 O O . CYS A 1 90 ? -3.267 -9.850 9.127 1.00 95.62 90 CYS A O 1
ATOM 677 N N . ALA A 1 91 ? -3.505 -8.442 10.879 1.00 94.56 91 ALA A N 1
ATOM 678 C CA . ALA A 1 91 ? -3.004 -9.369 11.883 1.00 94.56 91 ALA A CA 1
ATOM 679 C C . ALA A 1 91 ? -3.983 -9.491 13.044 1.00 94.56 91 ALA A C 1
ATOM 681 O O . ALA A 1 91 ? -4.526 -8.488 13.516 1.00 94.56 91 ALA A O 1
ATOM 682 N N . ASN A 1 92 ? -4.146 -10.719 13.522 1.00 91.75 92 ASN A N 1
ATOM 683 C CA . ASN A 1 92 ? -4.959 -11.028 14.684 1.00 91.75 92 ASN A CA 1
ATOM 684 C C . ASN A 1 92 ? -4.053 -11.451 15.845 1.00 91.75 92 ASN A C 1
ATOM 686 O O . ASN A 1 92 ? -3.529 -12.564 15.859 1.00 91.75 92 ASN A O 1
ATOM 690 N N . GLU A 1 93 ? -3.840 -10.556 16.809 1.00 81.44 93 GLU A N 1
ATOM 691 C CA . GLU A 1 93 ? -2.944 -10.826 17.941 1.00 81.44 93 GLU A CA 1
ATOM 692 C C . GLU A 1 93 ? -3.685 -11.343 19.179 1.00 81.44 93 GLU A C 1
ATOM 694 O O . GLU A 1 93 ? -3.189 -12.255 19.850 1.00 81.44 93 GLU A O 1
ATOM 699 N N . ASN A 1 94 ? -4.869 -10.784 19.454 1.00 80.50 94 ASN A N 1
ATOM 700 C CA . ASN A 1 94 ? -5.635 -10.972 20.688 1.00 80.50 94 ASN A CA 1
ATOM 701 C C . ASN A 1 94 ? -6.952 -11.755 20.510 1.00 80.50 94 ASN A C 1
ATOM 703 O O . ASN A 1 94 ? -7.729 -11.801 21.453 1.00 80.50 94 ASN A O 1
ATOM 707 N N . ASN A 1 95 ? -7.213 -12.369 19.348 1.00 76.06 95 ASN A N 1
ATOM 708 C CA . ASN A 1 95 ? -8.430 -13.138 19.028 1.00 76.06 95 ASN A CA 1
ATOM 709 C C . ASN A 1 95 ? -9.767 -12.373 19.121 1.00 76.06 95 ASN A C 1
ATOM 711 O O . ASN A 1 95 ? -10.812 -12.976 18.894 1.00 76.06 95 ASN A O 1
ATOM 715 N N . GLU A 1 96 ? -9.755 -11.069 19.400 1.00 80.06 96 GLU A N 1
ATOM 716 C CA . GLU A 1 96 ? -10.967 -10.248 19.545 1.00 80.06 96 GLU A CA 1
ATOM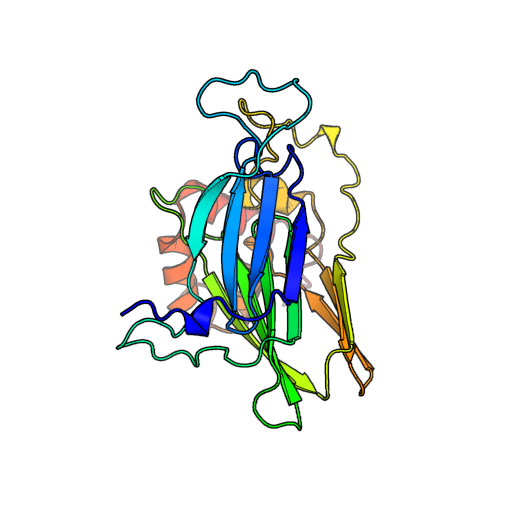 717 C C . GLU A 1 96 ? -11.152 -9.287 18.370 1.00 80.06 96 GLU A C 1
ATOM 719 O O . GLU A 1 96 ? -12.242 -9.183 17.809 1.00 80.06 96 GLU A O 1
ATOM 724 N N . ALA A 1 97 ? -10.077 -8.603 17.977 1.00 87.06 97 ALA A N 1
ATOM 725 C CA . ALA A 1 97 ? -10.104 -7.591 16.933 1.00 87.06 97 ALA A CA 1
ATOM 726 C C . ALA A 1 97 ? -8.859 -7.693 16.058 1.00 87.06 97 ALA A C 1
ATOM 728 O O . ALA A 1 97 ? -7.742 -7.916 16.542 1.00 87.06 97 ALA A O 1
ATOM 729 N N . ASP A 1 98 ? -9.047 -7.487 14.763 1.00 92.81 98 ASP A N 1
ATOM 730 C CA . ASP A 1 98 ? -7.932 -7.395 13.844 1.00 92.81 98 ASP A CA 1
ATOM 731 C C . ASP A 1 98 ? -7.308 -6.006 13.897 1.00 92.81 98 ASP A C 1
ATOM 733 O O . ASP A 1 98 ? -7.963 -4.973 14.053 1.00 92.81 98 ASP A O 1
ATOM 737 N N . ARG A 1 99 ? -5.994 -5.974 13.714 1.00 93.06 99 ARG A N 1
ATOM 738 C CA . ARG A 1 99 ? -5.265 -4.741 13.451 1.00 93.06 99 ARG A CA 1
ATOM 739 C C . ARG A 1 99 ? -4.835 -4.725 12.001 1.00 93.06 99 ARG A C 1
ATOM 741 O O . ARG A 1 99 ? -4.398 -5.736 11.449 1.00 93.06 99 ARG A O 1
ATOM 748 N N . ILE A 1 100 ? -4.955 -3.558 11.394 1.00 94.06 100 ILE A N 1
ATOM 749 C CA . ILE A 1 100 ? -4.598 -3.317 10.009 1.00 94.06 100 ILE A CA 1
ATOM 750 C C . ILE A 1 100 ? -3.428 -2.360 9.988 1.00 94.06 100 ILE A C 1
ATOM 752 O O . ILE A 1 100 ? -3.520 -1.254 10.515 1.00 94.06 100 ILE A O 1
ATOM 756 N N . TRP A 1 101 ? -2.352 -2.772 9.335 1.00 94.50 101 TRP A N 1
ATOM 757 C CA . TRP A 1 101 ? -1.241 -1.906 8.983 1.00 94.50 101 TRP A CA 1
ATOM 758 C C . TRP A 1 101 ? -1.379 -1.537 7.518 1.00 94.50 101 TRP A C 1
ATOM 760 O O . TRP A 1 101 ? -1.408 -2.424 6.665 1.00 94.50 101 TRP A O 1
ATOM 770 N N . SER A 1 102 ? -1.423 -0.247 7.220 1.00 94.50 102 SER A N 1
ATOM 771 C CA . SER A 1 102 ? -1.208 0.264 5.872 1.00 94.50 102 SER A CA 1
ATOM 772 C C . SER A 1 102 ? 0.208 0.810 5.767 1.00 94.50 102 SER A C 1
ATOM 774 O O . SER A 1 102 ? 0.699 1.431 6.704 1.00 94.50 102 SER A O 1
ATOM 776 N N . MET A 1 103 ? 0.889 0.549 4.654 1.00 94.25 103 MET A N 1
ATOM 777 C CA . MET A 1 103 ? 2.213 1.098 4.356 1.00 94.25 103 MET A CA 1
ATOM 778 C C . MET A 1 103 ? 2.201 1.606 2.921 1.00 94.25 103 MET A C 1
ATOM 780 O O . MET A 1 103 ? 1.979 0.803 2.020 1.00 94.25 103 MET A O 1
ATOM 784 N N . SER A 1 104 ? 2.420 2.899 2.700 1.00 92.19 104 SER A N 1
ATOM 785 C CA . SER A 1 104 ? 2.379 3.522 1.370 1.00 92.19 104 SER A CA 1
ATOM 786 C C . SER A 1 104 ? 3.618 4.375 1.119 1.00 92.19 104 SER A C 1
ATOM 788 O O . SER A 1 104 ? 4.099 5.067 2.016 1.00 92.19 104 SER A O 1
ATOM 790 N N . SER A 1 105 ? 4.121 4.343 -0.114 1.00 88.69 105 SER A N 1
ATOM 791 C CA . SER A 1 105 ? 5.195 5.220 -0.594 1.00 88.69 105 SER A CA 1
ATOM 792 C C . SER A 1 105 ? 4.695 6.546 -1.182 1.00 88.69 105 SER A C 1
ATOM 794 O O . SER A 1 105 ? 5.510 7.354 -1.624 1.00 88.69 105 SER A O 1
ATOM 796 N N . ASP A 1 106 ? 3.382 6.797 -1.210 1.00 85.88 106 ASP A N 1
ATOM 797 C CA . ASP A 1 106 ? 2.783 7.929 -1.939 1.00 85.88 106 ASP A CA 1
ATOM 798 C C . ASP A 1 106 ? 3.238 9.310 -1.447 1.00 85.88 106 ASP A C 1
ATOM 800 O O . ASP A 1 106 ? 3.225 10.271 -2.214 1.00 85.88 106 ASP A O 1
ATOM 804 N N . GLN A 1 107 ? 3.654 9.416 -0.182 1.00 80.88 107 GLN A N 1
ATOM 805 C CA . GLN A 1 107 ? 4.168 10.662 0.402 1.00 80.88 107 GLN A CA 1
ATOM 806 C C . GLN A 1 107 ? 5.616 10.962 -0.010 1.00 80.88 107 GLN A C 1
ATOM 808 O O . GLN A 1 107 ? 6.090 12.079 0.175 1.00 80.88 107 GLN A O 1
ATOM 813 N N . TYR A 1 108 ? 6.319 9.989 -0.594 1.00 84.88 108 TYR A N 1
ATOM 814 C CA . TYR A 1 108 ? 7.757 10.063 -0.847 1.00 84.88 108 TYR A CA 1
ATOM 815 C C . TYR A 1 108 ? 8.150 9.789 -2.311 1.00 84.88 108 TYR A C 1
ATOM 817 O O . TYR A 1 108 ? 9.123 9.072 -2.551 1.00 84.88 108 TYR A O 1
ATOM 825 N N . PRO A 1 109 ? 7.461 10.362 -3.320 1.00 79.56 109 PRO A N 1
ATOM 826 C CA . PRO A 1 109 ? 7.697 10.017 -4.725 1.00 79.56 109 PRO A CA 1
ATOM 827 C C . PRO A 1 109 ? 9.079 10.433 -5.250 1.00 79.56 109 PRO A C 1
ATOM 829 O O . PRO A 1 109 ? 9.564 9.846 -6.213 1.00 79.56 109 PRO A O 1
ATOM 832 N N . TYR A 1 110 ? 9.714 11.429 -4.626 1.00 80.00 110 TYR A N 1
ATOM 833 C CA . TYR A 1 110 ? 11.038 11.941 -5.008 1.00 80.00 110 TYR A CA 1
ATOM 834 C C . TYR A 1 110 ? 12.103 11.683 -3.942 1.00 80.00 110 TYR A C 1
ATOM 836 O O . TYR A 1 110 ? 13.198 12.240 -4.009 1.00 80.00 110 TYR A O 1
ATOM 844 N N . HIS A 1 111 ? 11.785 10.874 -2.930 1.00 83.81 111 HIS A N 1
ATOM 845 C CA . HIS A 1 111 ? 12.747 10.560 -1.889 1.00 83.81 111 HIS A CA 1
ATOM 846 C C . HIS A 1 111 ? 13.880 9.701 -2.485 1.00 83.81 111 HIS A C 1
ATOM 848 O O . HIS A 1 111 ? 13.602 8.762 -3.233 1.00 83.81 111 HIS A O 1
ATOM 854 N N . PRO A 1 112 ? 15.161 10.000 -2.190 1.00 81.75 112 PRO A N 1
ATOM 855 C CA . PRO A 1 112 ? 16.303 9.344 -2.841 1.00 81.75 112 PRO A CA 1
ATOM 856 C C . PRO A 1 112 ? 16.422 7.851 -2.505 1.00 81.75 112 PRO A C 1
ATOM 858 O O . PRO A 1 112 ? 17.100 7.101 -3.203 1.00 81.75 112 PRO A O 1
ATOM 861 N N . SER A 1 113 ? 15.772 7.416 -1.428 1.00 83.31 113 SER A N 1
ATOM 862 C CA . SER A 1 113 ? 15.654 6.016 -1.032 1.00 83.31 113 SER A CA 1
ATOM 863 C C . SER A 1 113 ? 14.188 5.621 -0.871 1.00 83.31 113 SER A C 1
ATOM 865 O O . SER A 1 113 ? 13.321 6.475 -0.689 1.00 83.31 113 SER A O 1
ATOM 867 N N . LEU A 1 114 ? 13.904 4.317 -0.906 1.00 81.31 114 LEU A N 1
ATOM 868 C CA . LEU A 1 114 ? 12.550 3.804 -0.722 1.00 81.31 114 LEU A CA 1
ATOM 869 C C . LEU A 1 114 ? 12.040 4.109 0.698 1.00 81.31 114 LEU A C 1
ATOM 871 O O . LEU A 1 114 ? 12.379 3.415 1.659 1.00 81.31 114 LEU A O 1
ATOM 875 N N . ALA A 1 115 ? 11.184 5.118 0.810 1.00 86.12 115 ALA A N 1
ATOM 876 C CA . ALA A 1 115 ? 10.502 5.497 2.038 1.00 86.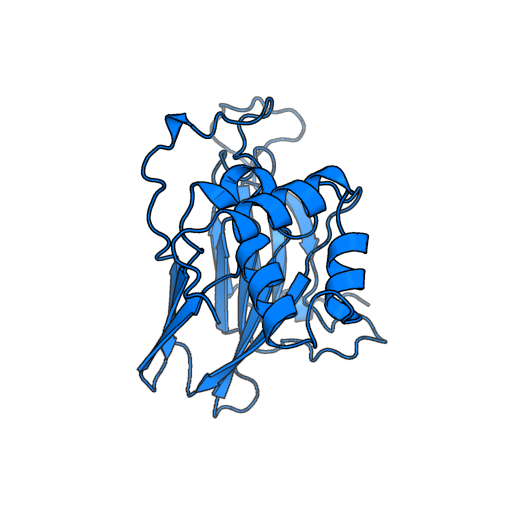12 115 ALA A CA 1
ATOM 877 C C . ALA A 1 115 ? 9.019 5.110 1.965 1.00 86.12 115 ALA A C 1
ATOM 879 O O . ALA A 1 115 ? 8.406 5.115 0.899 1.00 86.12 115 ALA A O 1
ATOM 880 N N . GLU A 1 116 ? 8.455 4.727 3.106 1.00 90.31 116 GLU A N 1
ATOM 881 C CA . GLU A 1 116 ? 7.032 4.416 3.250 1.00 90.31 116 GLU A CA 1
ATOM 882 C C . GLU A 1 116 ? 6.528 5.016 4.556 1.00 90.31 116 GLU A C 1
ATOM 884 O O . GLU A 1 116 ? 7.190 4.888 5.587 1.00 90.31 116 GLU A O 1
ATOM 889 N N . SER A 1 117 ? 5.344 5.611 4.508 1.00 90.06 117 SER A N 1
ATOM 890 C CA . SER A 1 117 ? 4.570 5.969 5.691 1.00 90.06 117 SER A CA 1
ATOM 891 C C . SER A 1 117 ? 3.736 4.766 6.088 1.00 90.06 117 SER A C 1
ATOM 893 O O . SER A 1 117 ? 3.218 4.065 5.215 1.00 90.06 117 SER A O 1
ATOM 895 N N . HIS A 1 118 ? 3.567 4.532 7.388 1.00 91.81 118 HIS A N 1
ATOM 896 C CA . HIS A 1 118 ? 2.654 3.507 7.879 1.00 91.81 118 HIS A CA 1
ATOM 897 C C . HIS A 1 118 ? 1.583 4.086 8.793 1.00 91.81 118 HIS A C 1
ATOM 899 O O . HIS A 1 118 ? 1.831 5.025 9.543 1.00 91.81 118 HIS A O 1
ATOM 905 N N . ALA A 1 119 ? 0.400 3.484 8.760 1.00 91.38 119 ALA A N 1
ATOM 906 C CA . ALA A 1 119 ? -0.668 3.751 9.710 1.00 91.38 119 ALA A CA 1
ATOM 907 C C . ALA A 1 119 ? -1.201 2.429 10.262 1.00 91.38 119 ALA A C 1
ATOM 909 O O . ALA A 1 119 ? -1.167 1.402 9.582 1.00 91.38 119 ALA A O 1
ATOM 910 N N . VAL A 1 120 ? -1.680 2.456 11.504 1.00 92.50 120 VAL A N 1
ATOM 911 C CA . VAL A 1 120 ? -2.292 1.295 12.154 1.00 92.50 120 VAL A CA 1
ATOM 912 C C . VAL A 1 120 ? -3.715 1.648 12.545 1.00 92.50 120 VAL A C 1
ATOM 914 O O . VAL A 1 120 ? -3.944 2.686 13.162 1.00 92.50 120 VAL A O 1
ATOM 917 N N . ARG A 1 121 ? -4.664 0.781 12.200 1.00 90.62 121 ARG A N 1
ATOM 918 C CA . ARG A 1 121 ? -6.075 0.925 12.565 1.00 90.62 121 ARG A CA 1
ATOM 919 C C . ARG A 1 121 ? -6.594 -0.381 13.152 1.00 90.62 121 ARG A C 1
ATOM 921 O O . ARG A 1 121 ? -6.240 -1.449 12.662 1.00 90.62 121 ARG A O 1
ATOM 928 N N . CYS A 1 122 ? -7.436 -0.303 14.172 1.00 91.44 122 CYS A N 1
ATOM 929 C CA . CYS A 1 122 ? -8.191 -1.463 14.641 1.00 91.44 122 CYS A CA 1
ATOM 930 C C . CYS A 1 122 ? -9.438 -1.651 13.768 1.00 91.44 122 CYS A C 1
ATOM 932 O O . CYS A 1 122 ? -10.013 -0.664 13.3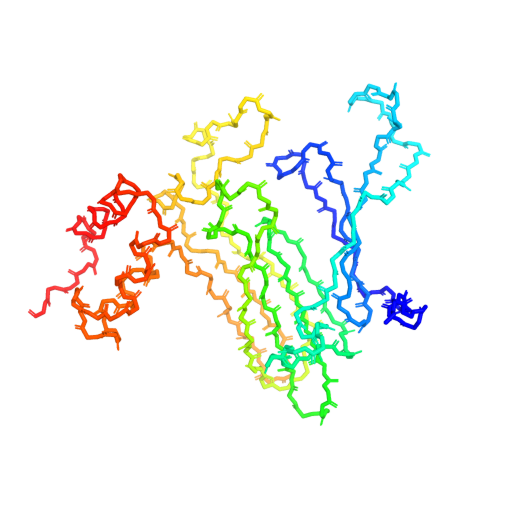02 1.0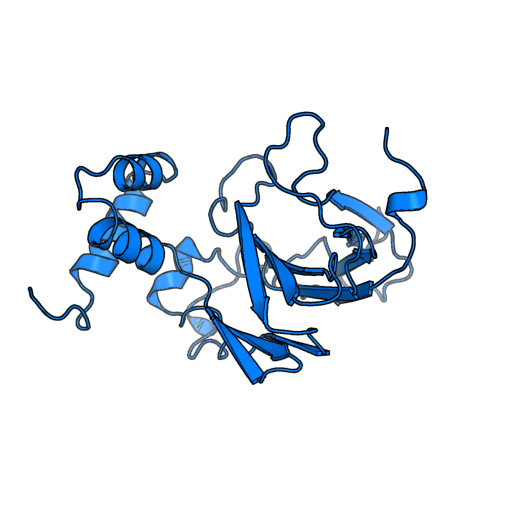0 91.44 122 CYS A O 1
ATOM 934 N N . VAL A 1 123 ? -9.828 -2.904 13.553 1.00 91.44 123 VAL A N 1
ATOM 935 C CA . VAL A 1 123 ? -11.101 -3.301 12.949 1.00 91.44 123 VAL A CA 1
ATOM 936 C C . VAL A 1 123 ? -11.752 -4.347 13.832 1.00 91.44 123 VAL A C 1
ATOM 938 O O . VAL A 1 123 ? -11.093 -5.262 14.331 1.00 91.44 123 VAL A O 1
ATOM 941 N N . ASP A 1 124 ? -13.053 -4.185 14.028 1.00 89.25 124 ASP A N 1
ATOM 942 C CA . ASP A 1 124 ? -13.821 -5.054 14.898 1.00 89.25 124 ASP A CA 1
ATOM 943 C C . ASP A 1 124 ? -14.030 -6.414 14.229 1.00 89.25 124 ASP A C 1
ATOM 945 O O . ASP A 1 124 ? -14.536 -6.524 13.104 1.00 89.25 124 ASP A O 1
ATOM 949 N N . GLY A 1 125 ? -13.630 -7.461 14.946 1.00 90.38 125 GLY A N 1
ATOM 950 C CA . GLY A 1 125 ? -13.709 -8.836 14.484 1.00 90.38 125 GLY A CA 1
ATOM 951 C C . GLY A 1 125 ? -12.590 -9.249 13.525 1.00 90.38 125 GLY A C 1
ATOM 952 O O . GLY A 1 125 ? -11.698 -8.488 13.152 1.00 90.38 125 GLY A O 1
ATOM 953 N N . TYR A 1 126 ? -12.646 -10.520 13.137 1.00 94.06 126 TYR A N 1
ATOM 954 C CA . TYR A 1 126 ? -11.671 -11.145 12.250 1.00 94.06 126 TYR A CA 1
ATOM 955 C C . TYR A 1 126 ? -11.954 -10.785 10.786 1.00 94.06 126 TYR A C 1
ATOM 957 O O . TYR A 1 126 ? -13.076 -10.970 10.311 1.00 94.06 126 TYR A O 1
ATOM 965 N N . VAL A 1 127 ? -10.944 -10.317 10.052 1.00 95.50 127 VAL A N 1
ATOM 966 C CA . VAL A 1 127 ? -11.028 -9.963 8.630 1.00 95.50 127 VAL A CA 1
ATOM 967 C C . VAL A 1 127 ? -10.989 -11.223 7.767 1.00 95.50 127 VAL A C 1
ATOM 969 O O . VAL A 1 127 ? -10.001 -11.960 7.721 1.00 95.50 127 VAL A O 1
ATOM 972 N N . TRP A 1 128 ? -12.065 -11.449 7.020 1.00 95.44 128 TRP A N 1
ATOM 973 C CA . TRP A 1 128 ? -12.209 -12.558 6.080 1.00 95.44 128 TRP A CA 1
ATOM 974 C C . TRP A 1 128 ? -11.654 -12.234 4.698 1.00 95.44 128 TRP A C 1
ATOM 976 O O . TRP A 1 128 ? -11.019 -13.088 4.071 1.00 95.44 128 TRP A O 1
ATOM 986 N N . ALA A 1 129 ? -11.882 -11.011 4.218 1.00 95.19 129 ALA A N 1
ATOM 987 C CA . ALA A 1 129 ? -11.487 -10.597 2.879 1.00 95.19 129 ALA A CA 1
ATOM 988 C C . ALA A 1 129 ? -11.087 -9.122 2.825 1.00 95.19 129 ALA A C 1
ATOM 990 O O . ALA A 1 129 ? -11.563 -8.292 3.597 1.00 95.19 129 ALA A O 1
ATOM 991 N N . LEU A 1 130 ? -10.213 -8.821 1.868 1.00 95.25 130 LEU A N 1
ATOM 992 C CA . LEU A 1 130 ? -9.720 -7.487 1.567 1.00 95.25 130 LEU A CA 1
ATOM 993 C C . LEU A 1 130 ? -9.706 -7.320 0.049 1.00 95.25 130 LEU A C 1
ATOM 995 O O . LEU A 1 130 ? -9.185 -8.187 -0.656 1.00 95.25 130 LEU A O 1
ATOM 999 N N . ALA A 1 131 ? -10.258 -6.218 -0.446 1.00 94.19 131 ALA A N 1
ATOM 1000 C CA . ALA A 1 131 ? -10.292 -5.926 -1.873 1.00 94.19 131 ALA A CA 1
ATOM 1001 C C . ALA A 1 131 ? -10.069 -4.440 -2.149 1.00 94.19 131 ALA A C 1
ATOM 1003 O O . ALA A 1 131 ? -10.563 -3.581 -1.420 1.00 94.19 131 ALA A O 1
ATOM 1004 N N . ASP A 1 132 ? -9.349 -4.150 -3.232 1.00 91.88 132 ASP A N 1
ATOM 1005 C CA . ASP A 1 132 ? -9.275 -2.804 -3.791 1.00 91.88 132 ASP A CA 1
ATOM 1006 C C . ASP A 1 132 ? -10.500 -2.541 -4.660 1.00 91.88 132 ASP A C 1
ATOM 1008 O O . ASP A 1 132 ? -10.751 -3.263 -5.623 1.00 91.88 132 ASP A O 1
ATOM 1012 N N . VAL A 1 133 ? -11.280 -1.529 -4.283 1.00 91.62 133 VAL A N 1
ATOM 1013 C CA . VAL A 1 133 ? -12.516 -1.126 -4.970 1.00 91.62 133 VAL A CA 1
ATOM 1014 C C . VAL A 1 133 ? -12.390 0.267 -5.574 1.00 91.62 133 VAL A C 1
ATOM 1016 O O . VAL A 1 133 ? -13.389 0.925 -5.870 1.00 91.62 133 VAL A O 1
ATOM 1019 N N . THR A 1 134 ? -11.157 0.748 -5.719 1.00 86.25 134 THR A N 1
ATOM 1020 C CA . THR A 1 134 ? -10.894 2.064 -6.285 1.00 86.25 134 THR A CA 1
ATOM 1021 C C . THR A 1 134 ? -11.429 2.115 -7.709 1.00 86.25 134 THR A C 1
ATOM 1023 O O . THR A 1 134 ? -11.049 1.272 -8.528 1.00 86.25 134 THR A O 1
ATOM 1026 N N . PRO A 1 135 ? -12.307 3.083 -8.023 1.00 77.38 135 PRO A N 1
ATOM 1027 C CA . PRO A 1 135 ? -12.837 3.216 -9.364 1.00 77.38 135 PRO A CA 1
ATOM 1028 C C . PRO A 1 135 ? -11.692 3.367 -10.371 1.00 77.38 135 PRO A C 1
ATOM 1030 O O . PRO A 1 135 ? -10.722 4.082 -10.092 1.00 77.38 135 PRO A O 1
ATOM 1033 N N . PRO A 1 136 ? -11.780 2.727 -11.547 1.00 69.44 136 PRO A N 1
ATOM 1034 C CA . PRO A 1 136 ? -10.837 3.007 -12.613 1.00 69.44 136 PRO A CA 1
ATOM 1035 C C . PRO A 1 136 ? -10.915 4.495 -12.973 1.00 69.44 136 PRO A C 1
ATOM 1037 O O . PRO A 1 136 ? -11.985 5.106 -12.936 1.00 69.44 136 PRO A O 1
ATOM 1040 N N . LEU A 1 137 ? -9.771 5.084 -13.319 1.00 69.12 137 LEU A N 1
ATOM 1041 C CA . LEU A 1 137 ? -9.710 6.477 -13.750 1.00 69.12 137 LEU A CA 1
ATOM 1042 C C . LEU A 1 137 ? -10.647 6.693 -14.940 1.00 69.12 137 LEU A C 1
ATOM 1044 O O . LEU A 1 137 ? -10.548 5.978 -15.937 1.00 69.12 137 LEU A O 1
ATOM 1048 N N . TRP A 1 138 ? -11.496 7.719 -14.860 1.00 55.88 138 TRP A N 1
ATOM 1049 C CA . TRP A 1 138 ? -12.416 8.079 -15.942 1.00 55.88 138 TRP A CA 1
ATOM 1050 C C . TRP A 1 138 ? -11.677 8.345 -17.262 1.00 55.88 138 TRP A C 1
ATOM 1052 O O . TRP A 1 138 ? -12.173 8.019 -18.337 1.00 55.88 138 TRP A O 1
ATOM 1062 N N . CYS A 1 139 ? -10.465 8.906 -17.192 1.00 56.78 139 CYS A N 1
ATOM 1063 C CA . CYS A 1 139 ? -9.647 9.186 -18.363 1.00 56.78 139 CYS A CA 1
ATOM 1064 C C . CYS A 1 139 ? -8.185 8.784 -18.132 1.00 56.78 139 CYS A C 1
ATOM 1066 O O . CYS A 1 139 ? -7.361 9.583 -17.691 1.00 56.78 139 CYS A O 1
ATOM 1068 N N . SER A 1 140 ? -7.838 7.538 -18.465 1.00 61.59 140 SER A N 1
ATOM 1069 C CA . SER A 1 140 ? -6.438 7.084 -18.423 1.00 61.59 140 SER A CA 1
ATOM 1070 C C . SER A 1 140 ? -5.544 7.810 -19.440 1.00 61.59 140 SER A C 1
ATOM 1072 O O . SER A 1 140 ? -4.328 7.799 -19.280 1.00 61.59 140 SER A O 1
ATOM 1074 N N . ALA A 1 141 ? -6.127 8.443 -20.467 1.00 60.12 141 ALA A N 1
ATOM 1075 C CA . ALA A 1 141 ? -5.396 9.167 -21.508 1.00 60.12 141 ALA A CA 1
ATOM 1076 C C . ALA A 1 141 ? -4.744 10.471 -21.009 1.00 60.12 141 ALA A C 1
ATOM 1078 O O . ALA A 1 141 ? -3.783 10.935 -21.615 1.00 60.12 141 ALA A O 1
ATOM 1079 N N . LEU A 1 142 ? -5.235 11.043 -19.902 1.00 63.31 142 LEU A N 1
ATOM 1080 C CA . LEU A 1 142 ? -4.666 12.255 -19.293 1.00 63.31 142 LEU A CA 1
ATOM 1081 C C . LEU A 1 142 ? -3.470 11.973 -18.377 1.00 63.31 142 LEU A C 1
ATOM 1083 O O . LEU A 1 142 ? -2.762 12.902 -18.003 1.00 63.31 142 LEU A O 1
ATOM 1087 N N . ASN A 1 143 ? -3.222 10.701 -18.057 1.00 69.81 143 ASN A N 1
ATOM 1088 C CA . ASN A 1 143 ? -2.085 10.266 -17.257 1.00 69.81 143 ASN A CA 1
ATOM 1089 C C . ASN A 1 143 ? -1.103 9.518 -18.161 1.00 69.81 143 ASN A C 1
ATOM 1091 O O . ASN A 1 143 ? -1.071 8.282 -18.121 1.00 69.81 143 ASN A O 1
ATOM 1095 N N . PRO A 1 144 ? -0.334 10.235 -19.009 1.00 72.81 144 PRO A N 1
ATOM 1096 C CA . PRO A 1 144 ? 0.654 9.585 -19.847 1.00 72.81 144 PRO A CA 1
ATOM 1097 C C . PRO A 1 144 ? 1.623 8.808 -18.951 1.00 72.81 144 PRO A C 1
ATOM 1099 O O . PRO A 1 144 ? 1.988 9.291 -17.869 1.00 72.81 144 PRO A O 1
ATOM 1102 N N . PRO A 1 145 ? 2.026 7.596 -19.364 1.00 81.00 145 PRO A N 1
ATOM 1103 C CA . PRO A 1 145 ? 3.031 6.865 -18.626 1.00 81.00 145 PRO A CA 1
ATOM 1104 C C . PRO A 1 145 ? 4.314 7.695 -18.558 1.00 81.00 145 PRO A C 1
ATOM 1106 O O . PRO A 1 145 ? 4.619 8.495 -19.447 1.00 81.00 145 PRO A O 1
ATOM 1109 N N . THR A 1 146 ? 5.084 7.492 -17.496 1.00 82.88 146 THR A N 1
ATOM 1110 C CA . THR A 1 146 ? 6.430 8.049 -17.391 1.00 82.88 146 THR A CA 1
ATOM 1111 C C . THR A 1 146 ? 7.294 7.547 -18.552 1.00 82.88 146 THR A C 1
ATOM 1113 O O . THR A 1 146 ? 6.944 6.591 -19.246 1.00 82.88 146 THR A O 1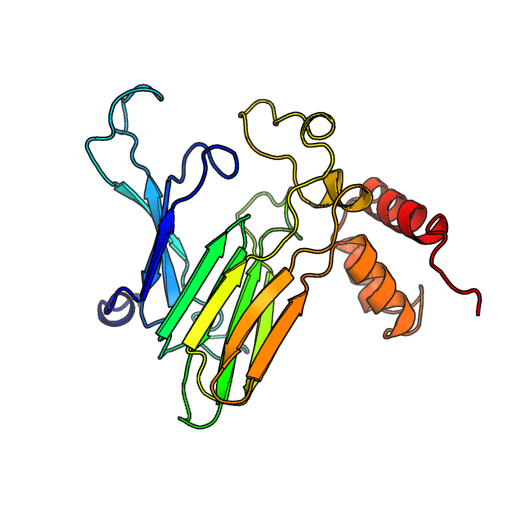
ATOM 1116 N N . GLN A 1 147 ? 8.484 8.128 -18.734 1.00 80.81 147 GLN A N 1
ATOM 1117 C CA . GLN A 1 147 ? 9.453 7.623 -19.719 1.00 80.81 147 GLN A CA 1
ATOM 1118 C C . GLN A 1 147 ? 9.769 6.125 -19.540 1.00 80.81 147 GLN A C 1
ATOM 1120 O O . GLN A 1 147 ? 10.164 5.460 -20.491 1.00 80.81 147 GLN A O 1
ATOM 1125 N N . GLN A 1 148 ? 9.567 5.589 -18.332 1.00 81.00 148 GLN A N 1
ATOM 1126 C CA . GLN A 1 148 ? 9.771 4.181 -17.997 1.00 81.00 148 GLN A CA 1
ATOM 1127 C C . GLN A 1 148 ? 8.525 3.307 -18.216 1.00 81.00 148 GLN A C 1
ATOM 1129 O O . GLN A 1 148 ? 8.559 2.122 -17.904 1.00 81.00 148 GLN A O 1
ATOM 1134 N N . GLY A 1 149 ? 7.417 3.858 -18.716 1.00 82.56 149 GLY A N 1
ATOM 1135 C CA . GLY A 1 149 ? 6.168 3.118 -18.921 1.00 82.56 149 GLY A CA 1
ATOM 1136 C C . GLY A 1 149 ? 5.307 2.956 -17.662 1.00 82.56 149 GLY A C 1
ATOM 1137 O O . GLY A 1 149 ? 4.258 2.316 -17.722 1.00 82.56 149 GLY A O 1
ATOM 1138 N N . THR A 1 150 ? 5.723 3.518 -16.523 1.00 86.75 150 THR A N 1
ATOM 1139 C CA . THR A 1 150 ? 4.994 3.413 -15.249 1.00 86.75 150 THR A CA 1
ATOM 1140 C C . THR A 1 150 ? 3.959 4.525 -15.095 1.00 86.75 150 THR A C 1
ATOM 1142 O O . THR A 1 150 ? 4.020 5.555 -15.765 1.00 86.75 150 THR A O 1
ATOM 1145 N N . ARG A 1 151 ? 2.988 4.336 -14.201 1.00 86.75 151 ARG A N 1
ATOM 1146 C CA . ARG A 1 151 ? 2.014 5.369 -13.844 1.00 86.75 151 ARG A CA 1
ATOM 1147 C C . ARG A 1 151 ? 2.725 6.538 -13.150 1.00 86.75 151 ARG A C 1
ATOM 1149 O O . ARG A 1 151 ? 3.616 6.302 -12.332 1.00 86.75 151 ARG A O 1
ATOM 1156 N N . PRO A 1 152 ? 2.335 7.788 -13.444 1.00 87.44 152 PRO A N 1
ATOM 1157 C CA . PRO A 1 152 ? 2.853 8.942 -12.720 1.00 87.44 152 PRO A CA 1
ATOM 1158 C C . PRO A 1 152 ? 2.463 8.889 -11.227 1.00 87.44 152 PRO A C 1
ATOM 1160 O O . PRO A 1 152 ? 1.420 8.320 -10.891 1.00 87.44 152 PRO A O 1
ATOM 1163 N N . PRO A 1 153 ? 3.255 9.502 -10.326 1.00 88.38 153 PRO A N 1
ATOM 1164 C CA . PRO A 1 153 ? 2.961 9.520 -8.894 1.00 88.38 153 PRO A CA 1
ATOM 1165 C C . PRO A 1 153 ? 1.605 10.147 -8.540 1.00 88.38 153 PRO A C 1
ATOM 1167 O O . PRO A 1 153 ? 1.106 11.027 -9.251 1.00 88.38 153 PRO A O 1
ATOM 1170 N N . LEU A 1 154 ? 1.056 9.767 -7.379 1.00 87.88 154 LEU A N 1
ATOM 1171 C CA . LEU A 1 154 ? -0.210 10.296 -6.853 1.00 87.88 154 LEU A CA 1
ATOM 1172 C C . LEU A 1 154 ? -0.223 11.830 -6.790 1.00 87.88 154 LEU A C 1
ATOM 1174 O O . LEU A 1 154 ? -1.215 12.452 -7.151 1.00 87.88 154 LEU A O 1
ATOM 1178 N N . LEU A 1 155 ? 0.892 12.455 -6.409 1.00 88.31 155 LEU A N 1
ATOM 1179 C CA . LEU A 1 155 ? 1.003 13.914 -6.304 1.00 88.31 155 LEU A CA 1
ATOM 1180 C C . LEU A 1 155 ? 0.681 14.648 -7.618 1.00 88.31 155 LEU A C 1
ATOM 1182 O O . LEU A 1 155 ? 0.141 15.752 -7.591 1.00 88.31 155 LEU A O 1
ATOM 1186 N N . VAL A 1 156 ? 0.977 14.026 -8.763 1.00 86.69 156 VAL A N 1
ATOM 1187 C CA . VAL A 1 156 ? 0.691 14.577 -10.097 1.00 86.69 156 VAL A CA 1
ATOM 1188 C C . VAL A 1 156 ? -0.779 14.372 -10.458 1.00 86.69 156 VAL A C 1
ATOM 1190 O O . VAL A 1 156 ? -1.425 15.247 -11.027 1.00 86.69 156 VAL A O 1
ATOM 1193 N N . THR A 1 157 ? -1.327 13.218 -10.095 1.00 86.50 157 THR A N 1
ATOM 1194 C CA . THR A 1 157 ? -2.633 12.740 -10.563 1.00 86.50 157 THR A CA 1
ATOM 1195 C C . THR A 1 157 ? -3.772 12.976 -9.569 1.00 86.50 157 THR A C 1
ATOM 1197 O O . THR A 1 157 ? -4.927 12.674 -9.867 1.00 86.50 157 THR A O 1
ATOM 1200 N N . GLN A 1 158 ? -3.484 13.502 -8.375 1.00 87.69 158 GLN A N 1
ATOM 1201 C CA . GLN A 1 158 ? -4.434 13.646 -7.262 1.00 87.69 158 GLN A CA 1
ATOM 1202 C C . GLN A 1 158 ? -5.700 14.440 -7.613 1.00 87.69 158 GLN A C 1
ATOM 1204 O O . GLN A 1 158 ? -6.771 14.128 -7.105 1.00 87.69 158 GLN A O 1
ATOM 1209 N N . HIS A 1 159 ? -5.594 15.423 -8.510 1.00 84.12 159 HIS A N 1
ATOM 1210 C CA . HIS A 1 159 ? -6.694 16.311 -8.897 1.00 84.12 159 HIS A CA 1
ATOM 1211 C C . HIS A 1 159 ? -7.698 15.662 -9.865 1.00 84.12 159 HIS A C 1
ATOM 1213 O O . HIS A 1 159 ? -8.797 16.175 -10.040 1.00 84.12 159 HIS A O 1
ATOM 1219 N N . GLN A 1 160 ? -7.338 14.535 -10.491 1.00 80.69 160 GLN A N 1
ATOM 1220 C CA . GLN A 1 160 ? -8.168 13.849 -11.495 1.00 80.69 160 GLN A CA 1
ATOM 1221 C C . GLN A 1 160 ? -8.699 12.499 -11.016 1.00 80.69 160 GLN A C 1
ATOM 1223 O O . GLN A 1 160 ? -9.535 11.892 -11.684 1.00 80.69 160 GLN A O 1
ATOM 1228 N N . GLN A 1 161 ? -8.191 11.996 -9.891 1.00 80.75 161 GLN A N 1
ATOM 1229 C CA . GLN A 1 161 ? -8.563 10.688 -9.368 1.00 80.75 161 GLN A CA 1
ATOM 1230 C C . GLN A 1 161 ? -9.378 10.815 -8.090 1.00 80.75 161 GLN A C 1
ATOM 1232 O O . GLN A 1 161 ? -9.071 11.632 -7.218 1.00 80.75 161 GLN A O 1
ATOM 1237 N N . SER A 1 162 ? -10.384 9.956 -7.952 1.00 84.50 162 SER A N 1
ATOM 1238 C CA . SER A 1 162 ? -11.048 9.750 -6.671 1.00 84.50 162 SER A CA 1
ATOM 1239 C C . SER A 1 162 ? -10.064 9.168 -5.648 1.00 84.50 162 SER A C 1
ATOM 1241 O O . SER A 1 162 ? -9.182 8.398 -6.043 1.00 84.50 162 SER A O 1
ATOM 1243 N N . PRO A 1 163 ? -10.239 9.450 -4.345 1.00 89.12 163 PRO A N 1
ATOM 1244 C CA . PRO A 1 163 ? -9.499 8.768 -3.293 1.00 89.12 163 PRO A CA 1
ATOM 1245 C C . PRO A 1 163 ? -9.566 7.249 -3.456 1.00 89.12 163 PRO A C 1
ATOM 1247 O O . PRO A 1 163 ? -10.616 6.687 -3.789 1.00 89.12 163 PRO A O 1
ATOM 1250 N N . ARG A 1 164 ? -8.437 6.588 -3.207 1.00 90.50 164 ARG A N 1
ATOM 1251 C CA . ARG A 1 164 ? -8.335 5.133 -3.269 1.00 90.50 164 ARG A CA 1
ATOM 1252 C C . ARG A 1 164 ? -9.144 4.513 -2.131 1.00 90.50 164 ARG A C 1
ATOM 1254 O O . ARG A 1 164 ? -9.068 4.984 -0.996 1.00 90.50 164 ARG A O 1
ATOM 1261 N N . LYS A 1 165 ? -9.909 3.461 -2.420 1.00 93.12 165 LYS A N 1
ATOM 1262 C CA . LYS A 1 165 ? -10.803 2.808 -1.457 1.00 93.12 165 LYS A CA 1
ATOM 1263 C C . LYS A 1 165 ? -10.565 1.308 -1.424 1.00 93.12 165 LYS A C 1
ATOM 1265 O O . LYS A 1 165 ? -10.527 0.653 -2.462 1.00 93.12 165 LYS A O 1
ATOM 1270 N N . LEU A 1 166 ? -10.456 0.768 -0.218 1.00 93.75 166 LEU A N 1
ATOM 1271 C CA . LEU A 1 166 ? -10.415 -0.664 0.043 1.00 93.75 166 LEU A CA 1
ATOM 1272 C C . LEU A 1 166 ? -11.652 -1.071 0.835 1.00 93.75 166 LEU A C 1
ATOM 1274 O O . LEU A 1 166 ? -12.080 -0.337 1.723 1.00 93.75 166 LEU A O 1
ATOM 1278 N N . VAL A 1 167 ? -12.188 -2.250 0.540 1.00 95.44 167 VAL A N 1
ATOM 1279 C CA . VAL A 1 167 ? -13.230 -2.887 1.348 1.00 95.44 167 VAL A CA 1
ATOM 1280 C C . VAL A 1 167 ? -12.595 -3.980 2.187 1.00 95.44 167 VAL A C 1
ATOM 1282 O O . VAL A 1 167 ? -11.897 -4.851 1.663 1.00 95.44 167 VAL A O 1
ATOM 1285 N N . LEU A 1 168 ? -12.868 -3.930 3.485 1.00 95.25 168 LEU A N 1
ATOM 1286 C CA . LEU A 1 168 ? -12.549 -4.965 4.453 1.00 95.25 168 LEU A CA 1
ATOM 1287 C C . LEU A 1 168 ? -13.837 -5.638 4.874 1.00 95.25 168 LEU A C 1
ATOM 1289 O O . LEU A 1 168 ? -14.731 -4.980 5.388 1.00 95.25 168 LEU A O 1
ATOM 1293 N N . LEU A 1 169 ? -13.918 -6.944 4.666 1.00 96.19 169 LEU A N 1
ATOM 1294 C CA . LEU A 1 169 ? -15.023 -7.742 5.167 1.00 96.19 169 LEU A CA 1
ATOM 1295 C C . LEU A 1 169 ? -14.564 -8.443 6.443 1.00 96.19 169 LEU A C 1
ATOM 1297 O O . LEU A 1 169 ? -13.690 -9.311 6.373 1.00 96.19 169 LEU A O 1
ATOM 1301 N N . SER A 1 170 ? -15.136 -8.066 7.582 1.00 94.38 170 SER A N 1
ATOM 1302 C CA . SER A 1 170 ? -14.904 -8.691 8.882 1.00 94.38 170 SER A CA 1
ATOM 1303 C C . SER A 1 170 ? -16.138 -9.451 9.369 1.00 94.38 170 SER A C 1
ATOM 1305 O O . SER A 1 170 ? -17.217 -9.377 8.779 1.00 94.38 170 SER A O 1
ATOM 1307 N N . ALA A 1 171 ? -15.981 -10.167 10.482 1.00 90.25 171 ALA A N 1
ATOM 1308 C CA . ALA A 1 171 ? -17.087 -10.829 11.167 1.00 90.25 171 ALA A CA 1
ATOM 1309 C C . ALA A 1 171 ? -18.217 -9.879 11.608 1.00 90.25 171 ALA A C 1
ATOM 1311 O O . ALA A 1 171 ? -19.352 -10.324 11.774 1.00 90.25 171 ALA A O 1
ATOM 1312 N N . ASN A 1 172 ? -17.919 -8.588 11.771 1.00 91.38 172 ASN A N 1
ATOM 1313 C CA . ASN A 1 172 ? -18.856 -7.592 12.282 1.00 91.38 172 ASN A CA 1
ATOM 1314 C C . ASN A 1 172 ? -19.473 -6.729 11.172 1.00 91.38 172 ASN A C 1
ATOM 1316 O O . ASN A 1 172 ? -20.430 -6.000 11.433 1.00 91.38 172 ASN A O 1
ATOM 1320 N N . GLY A 1 173 ? -18.966 -6.809 9.940 1.00 93.12 173 GLY A N 1
ATOM 1321 C CA . GLY A 1 173 ? -19.500 -6.042 8.821 1.00 93.12 173 GLY A CA 1
ATOM 1322 C C . GLY A 1 173 ? -18.484 -5.787 7.716 1.00 93.12 173 GLY A C 1
ATOM 1323 O O . GLY A 1 173 ? -17.487 -6.492 7.573 1.00 93.12 173 GLY A O 1
ATOM 1324 N N . ALA A 1 174 ? -18.773 -4.772 6.905 1.00 94.44 174 ALA A N 1
ATOM 1325 C CA . ALA A 1 174 ? -17.889 -4.315 5.846 1.00 94.44 174 ALA A CA 1
ATOM 1326 C C . ALA A 1 174 ? -17.449 -2.873 6.115 1.00 94.44 174 ALA A C 1
ATOM 1328 O O . ALA A 1 174 ? -18.285 -1.972 6.176 1.00 94.44 174 ALA A O 1
ATOM 1329 N N . ASP A 1 175 ? -16.141 -2.662 6.213 1.00 93.88 175 ASP A N 1
ATOM 1330 C CA . ASP A 1 175 ? -15.533 -1.351 6.396 1.00 93.88 175 ASP A CA 1
ATOM 1331 C C . ASP A 1 175 ? -14.909 -0.857 5.093 1.00 93.88 175 ASP A C 1
ATOM 1333 O O . ASP A 1 175 ? -14.229 -1.601 4.381 1.00 93.88 175 ASP A O 1
ATOM 1337 N N . ILE A 1 176 ? -15.088 0.432 4.801 1.00 94.25 176 ILE A N 1
ATOM 1338 C CA . ILE A 1 176 ? -14.401 1.098 3.693 1.00 94.25 176 ILE A CA 1
ATOM 1339 C C . ILE A 1 176 ? -13.224 1.891 4.255 1.00 94.25 176 ILE A C 1
ATOM 1341 O O . ILE A 1 176 ? -13.401 2.887 4.957 1.00 94.25 176 ILE A O 1
ATOM 1345 N N . VAL A 1 177 ? -12.009 1.487 3.894 1.00 92.38 177 VAL A N 1
ATOM 1346 C CA . VAL A 1 177 ? -10.794 2.250 4.185 1.00 92.38 177 VAL A CA 1
ATOM 1347 C C . VAL A 1 177 ? -10.472 3.135 2.994 1.00 92.38 177 VAL A C 1
ATOM 1349 O O . VAL A 1 177 ? -10.188 2.653 1.899 1.00 92.38 177 VAL A O 1
ATOM 1352 N N . THR A 1 178 ? -10.519 4.444 3.223 1.00 92.81 178 THR A N 1
ATOM 1353 C CA . THR A 1 178 ? -10.195 5.460 2.218 1.00 92.81 178 THR A CA 1
ATOM 1354 C C . THR A 1 178 ? -8.794 6.000 2.471 1.00 92.81 178 THR A C 1
ATOM 1356 O O . THR A 1 178 ? -8.476 6.406 3.587 1.00 92.81 178 THR A O 1
ATOM 1359 N N . PHE A 1 179 ? -7.957 6.007 1.439 1.00 91.62 179 PHE A N 1
ATOM 1360 C CA . PHE A 1 179 ? -6.621 6.593 1.490 1.00 91.62 179 PHE A CA 1
ATOM 1361 C C . PHE A 1 179 ? -6.710 8.063 1.111 1.00 91.62 179 PHE A C 1
ATOM 1363 O O . PHE A 1 179 ? -7.268 8.408 0.069 1.00 91.62 179 PHE A O 1
ATOM 1370 N N . LEU A 1 180 ? -6.141 8.913 1.960 1.00 91.25 180 LEU A N 1
ATOM 1371 C CA . LEU A 1 180 ? -6.129 10.353 1.750 1.00 91.25 180 LEU A CA 1
ATOM 1372 C C . LEU A 1 180 ? -5.086 10.722 0.695 1.00 91.25 180 LEU A C 1
ATOM 1374 O O . LEU A 1 180 ? -3.903 10.396 0.849 1.00 91.25 180 LEU A O 1
ATOM 1378 N N . ARG A 1 181 ? -5.514 11.440 -0.346 1.00 91.56 181 ARG A N 1
ATOM 1379 C CA . ARG A 1 181 ? -4.605 12.097 -1.295 1.00 91.56 181 ARG A CA 1
ATOM 1380 C C . ARG A 1 181 ? -3.897 13.264 -0.591 1.00 91.56 181 ARG A C 1
ATOM 1382 O O . ARG A 1 181 ? -4.392 13.721 0.437 1.00 91.56 181 ARG A O 1
ATOM 1389 N N . PRO A 1 182 ? -2.791 13.803 -1.129 1.00 91.75 182 PRO A N 1
ATOM 1390 C CA . PRO A 1 182 ? -2.110 14.945 -0.512 1.00 91.75 182 PRO A CA 1
ATOM 1391 C C . PRO A 1 182 ? -3.034 16.149 -0.259 1.00 91.75 182 PRO A C 1
ATOM 1393 O O . PRO A 1 182 ? -2.970 16.750 0.808 1.00 91.75 182 PRO A O 1
ATOM 1396 N N . VAL A 1 183 ? -3.951 16.446 -1.187 1.00 92.88 183 VAL A N 1
ATOM 1397 C CA . VAL A 1 183 ? -4.985 17.479 -0.997 1.00 92.88 183 VAL A CA 1
ATOM 1398 C C . VAL A 1 183 ? -5.930 17.180 0.176 1.00 92.88 183 VAL A C 1
ATOM 1400 O O . VAL A 1 183 ? -6.194 18.068 0.983 1.00 92.88 183 VAL A O 1
ATOM 1403 N N . ASP A 1 184 ? -6.368 15.926 0.329 1.00 92.88 184 ASP A N 1
ATOM 1404 C CA . ASP A 1 184 ? -7.259 15.510 1.422 1.00 92.88 184 ASP A CA 1
ATOM 1405 C C . ASP A 1 184 ? -6.514 15.518 2.771 1.00 92.88 184 ASP A C 1
ATOM 1407 O O . ASP A 1 184 ? -7.078 15.869 3.804 1.00 92.88 184 ASP A O 1
ATOM 1411 N N . GLN A 1 185 ? -5.223 15.159 2.768 1.00 92.56 185 GLN A N 1
ATOM 1412 C CA . GLN A 1 185 ? -4.351 15.248 3.943 1.00 92.56 185 GLN A CA 1
ATOM 1413 C C . GLN A 1 185 ? -4.204 16.702 4.393 1.00 92.56 185 GLN A C 1
ATOM 1415 O O . GLN A 1 185 ? -4.399 16.991 5.570 1.00 92.56 185 GLN A O 1
ATOM 1420 N N . LEU A 1 186 ? -3.914 17.625 3.469 1.00 93.19 186 LEU A N 1
ATOM 1421 C CA . LEU A 1 186 ? -3.815 19.049 3.783 1.00 93.19 186 LEU A CA 1
ATOM 1422 C C . LEU A 1 186 ? -5.138 19.596 4.333 1.00 93.19 186 LEU A C 1
ATOM 1424 O O . LEU A 1 186 ? -5.130 20.307 5.334 1.00 93.19 186 LEU A O 1
ATOM 1428 N N . GLN A 1 187 ? -6.267 19.235 3.717 1.00 93.19 187 GLN A N 1
ATOM 1429 C CA . GLN A 1 187 ? -7.592 19.620 4.202 1.00 93.19 187 GLN A CA 1
ATOM 1430 C C . GLN A 1 187 ? -7.816 19.154 5.644 1.00 93.19 187 GLN A C 1
ATOM 1432 O O . GLN A 1 187 ? -8.196 19.956 6.496 1.00 93.19 187 GLN A O 1
ATOM 1437 N N . HIS A 1 188 ? -7.526 17.882 5.927 1.00 91.94 188 HIS A N 1
ATOM 1438 C CA . HIS A 1 188 ? -7.673 17.314 7.263 1.00 91.94 188 HIS A CA 1
ATOM 1439 C C . HIS A 1 188 ? -6.774 18.015 8.290 1.00 91.94 188 HIS A C 1
ATOM 1441 O O . HIS A 1 188 ? -7.234 18.370 9.371 1.00 91.94 188 HIS A O 1
ATOM 1447 N N . LEU A 1 189 ? -5.512 18.287 7.943 1.00 92.94 189 LEU A N 1
ATOM 1448 C CA . LEU A 1 189 ? -4.584 19.003 8.822 1.00 92.94 189 LEU A CA 1
ATOM 1449 C C . LEU A 1 189 ? -5.046 20.438 9.107 1.00 92.94 189 LEU A C 1
ATOM 1451 O O . LEU A 1 189 ? -4.944 20.901 10.239 1.00 92.94 189 LEU A O 1
ATOM 1455 N N . LEU A 1 190 ? -5.584 21.145 8.112 1.00 92.94 190 LEU A N 1
ATOM 1456 C CA . LEU A 1 190 ? -6.105 22.499 8.309 1.00 92.94 190 LEU A CA 1
ATOM 1457 C C . LEU A 1 190 ? -7.335 22.519 9.227 1.00 92.94 190 LEU A C 1
ATOM 1459 O O . LEU A 1 190 ? -7.469 23.442 10.028 1.00 92.94 190 LEU A O 1
ATOM 1463 N N . GLN A 1 191 ? -8.205 21.511 9.131 1.00 92.62 191 GLN A N 1
ATOM 1464 C CA . GLN A 1 191 ? -9.418 21.401 9.948 1.00 92.62 191 GLN A CA 1
ATOM 1465 C C . GLN A 1 191 ? -9.114 20.970 11.389 1.00 92.62 191 GLN A C 1
ATOM 1467 O O . GLN A 1 191 ? -9.620 21.574 12.330 1.00 92.62 191 GLN A O 1
ATOM 1472 N N . GLU A 1 192 ? -8.254 19.967 11.571 1.00 91.38 192 GLU A N 1
ATOM 1473 C CA . GLU A 1 192 ? -8.049 19.314 12.871 1.00 91.38 192 GLU A CA 1
ATOM 1474 C C . GLU A 1 192 ? -6.834 19.841 13.649 1.00 91.38 192 GLU A C 1
ATOM 1476 O O . GLU A 1 192 ? -6.763 19.689 14.866 1.00 91.38 192 GLU A O 1
ATOM 1481 N N . CYS A 1 193 ? -5.844 20.448 12.984 1.00 89.38 193 CYS A N 1
ATOM 1482 C CA . CYS A 1 193 ? -4.561 20.810 13.607 1.00 89.38 193 CYS A CA 1
ATOM 1483 C C . CYS A 1 193 ? -4.362 22.321 13.804 1.00 89.38 193 CYS A C 1
ATOM 1485 O O . CYS A 1 193 ? -3.225 22.789 13.856 1.00 89.38 193 CYS A O 1
ATOM 1487 N N . GLY A 1 194 ? -5.447 23.088 13.954 1.00 82.12 194 GLY A N 1
ATOM 1488 C CA . GLY A 1 194 ? -5.374 24.516 14.292 1.00 82.12 194 GLY A CA 1
ATOM 1489 C C . GLY A 1 194 ? -5.073 25.440 13.107 1.00 82.12 194 GLY A C 1
ATOM 1490 O O . GLY A 1 194 ? -4.501 26.514 13.294 1.00 82.12 194 GLY A O 1
ATOM 1491 N N . GLY A 1 195 ? -5.459 25.042 11.891 1.00 89.12 195 GLY A N 1
ATOM 1492 C CA . GLY A 1 195 ? -5.321 25.867 10.691 1.00 89.12 195 GLY A CA 1
ATOM 1493 C C . GLY A 1 195 ? -3.882 26.003 10.189 1.00 89.12 195 GLY A C 1
ATOM 1494 O O . GLY A 1 195 ? -3.003 25.209 10.517 1.00 89.12 195 GLY A O 1
ATOM 1495 N N . ALA A 1 196 ? -3.638 27.023 9.362 1.00 88.12 196 ALA A N 1
ATOM 1496 C CA . ALA A 1 196 ? -2.376 27.201 8.634 1.00 88.12 196 ALA A CA 1
ATOM 1497 C C . ALA A 1 196 ? -1.135 27.350 9.536 1.00 88.12 196 ALA A C 1
ATOM 1499 O O . ALA A 1 196 ? -0.026 27.014 9.127 1.00 88.12 196 ALA A O 1
ATOM 1500 N N . GLU A 1 197 ? -1.319 27.819 10.773 1.00 90.69 197 GLU A N 1
ATOM 1501 C CA . GLU A 1 197 ? -0.228 28.005 11.733 1.00 90.69 197 GLU A CA 1
ATOM 1502 C C . GLU A 1 197 ? 0.119 26.746 12.536 1.00 90.69 197 GLU A C 1
ATOM 1504 O O . GLU A 1 197 ? 1.138 26.735 13.241 1.00 90.69 197 GLU A O 1
ATOM 1509 N N . GLY A 1 198 ? -0.688 25.688 12.411 1.00 92.88 198 GLY A N 1
ATOM 1510 C CA . GLY A 1 198 ? -0.488 24.409 13.078 1.00 92.88 198 GLY A CA 1
ATOM 1511 C C . GLY A 1 198 ? 0.849 23.759 12.725 1.00 92.88 198 GLY A C 1
ATOM 1512 O O . GLY A 1 198 ? 1.267 23.744 11.565 1.00 92.88 198 GLY A O 1
ATOM 1513 N N . ALA A 1 199 ? 1.518 23.170 13.721 1.00 93.81 199 ALA A N 1
ATOM 1514 C CA . ALA A 1 199 ? 2.810 22.504 13.525 1.00 93.81 199 ALA A CA 1
ATOM 1515 C C . ALA A 1 199 ? 2.732 21.393 12.463 1.00 93.81 199 ALA A C 1
ATOM 1517 O O . ALA A 1 199 ? 3.578 21.330 11.579 1.00 93.81 199 ALA A O 1
ATOM 1518 N N . ALA A 1 200 ? 1.659 20.596 12.471 1.00 92.00 200 ALA A N 1
ATOM 1519 C CA . ALA A 1 200 ? 1.470 19.519 11.502 1.00 92.00 200 ALA A CA 1
ATOM 1520 C C . ALA A 1 200 ? 1.311 20.026 10.055 1.00 92.00 200 ALA A C 1
ATOM 1522 O O . ALA A 1 200 ? 1.762 19.372 9.116 1.00 92.00 200 ALA A O 1
ATOM 1523 N N . VAL A 1 201 ? 0.717 21.211 9.861 1.00 92.81 201 VAL A N 1
ATOM 1524 C CA . VAL A 1 201 ? 0.641 21.851 8.539 1.00 92.81 201 VAL A CA 1
ATOM 1525 C C . VAL A 1 201 ? 2.032 22.313 8.109 1.00 92.81 201 VAL A C 1
ATOM 1527 O O . VAL A 1 201 ? 2.442 22.053 6.982 1.00 92.81 201 VAL A O 1
ATOM 1530 N N . LYS A 1 202 ? 2.807 22.924 9.011 1.00 92.56 202 LYS A N 1
ATOM 1531 C CA . LYS A 1 202 ? 4.197 23.322 8.730 1.00 92.56 202 LYS A CA 1
ATOM 1532 C C . LYS A 1 202 ? 5.065 22.119 8.348 1.00 92.56 202 LYS A C 1
ATOM 1534 O O . LYS A 1 202 ? 5.797 22.199 7.363 1.00 92.56 202 LYS A O 1
ATOM 1539 N N . ASP A 1 203 ? 4.914 20.996 9.046 1.00 91.50 203 ASP A N 1
ATOM 1540 C CA . ASP A 1 203 ? 5.618 19.745 8.744 1.00 91.50 203 ASP A CA 1
ATOM 1541 C C . ASP A 1 203 ? 5.210 19.167 7.380 1.00 91.50 203 ASP A C 1
ATOM 1543 O O . ASP A 1 203 ? 6.067 18.735 6.608 1.00 91.50 203 ASP A O 1
ATOM 1547 N N . PHE A 1 204 ? 3.918 19.215 7.034 1.00 90.44 204 PHE A N 1
ATOM 1548 C CA . PHE A 1 204 ? 3.429 18.800 5.716 1.00 90.44 204 PHE A CA 1
ATOM 1549 C C . PHE A 1 204 ? 4.062 19.622 4.585 1.00 90.44 204 PHE A C 1
ATOM 1551 O O . PHE A 1 204 ? 4.521 19.060 3.591 1.00 90.44 204 PHE A O 1
ATOM 1558 N N . PHE A 1 205 ? 4.138 20.947 4.746 1.00 91.25 205 PHE A N 1
ATOM 1559 C CA . PHE A 1 205 ? 4.789 21.826 3.771 1.00 91.25 205 PHE A CA 1
ATOM 1560 C C . PHE A 1 205 ? 6.303 21.593 3.711 1.00 91.25 205 PHE A C 1
ATOM 1562 O O . PHE A 1 205 ? 6.869 21.617 2.621 1.00 91.25 205 PHE A O 1
ATOM 1569 N N . ALA A 1 206 ? 6.954 21.324 4.846 1.00 90.00 206 ALA A N 1
ATOM 1570 C CA . ALA A 1 206 ? 8.383 21.017 4.904 1.00 90.00 206 ALA A CA 1
ATOM 1571 C C . ALA A 1 206 ? 8.736 19.669 4.248 1.00 90.00 206 ALA A C 1
ATOM 1573 O O . ALA A 1 206 ? 9.843 19.505 3.735 1.00 90.00 206 ALA A O 1
ATOM 1574 N N . ALA A 1 207 ? 7.803 18.712 4.234 1.00 86.69 207 ALA A N 1
ATOM 1575 C CA . ALA A 1 207 ? 7.973 17.415 3.580 1.00 86.69 207 ALA A CA 1
ATOM 1576 C C . ALA A 1 207 ? 7.870 17.478 2.042 1.00 86.69 207 ALA A C 1
ATOM 1578 O O . ALA A 1 207 ? 8.224 16.511 1.364 1.00 86.69 207 ALA A O 1
ATOM 1579 N N . MET A 1 208 ? 7.394 18.593 1.478 1.00 87.06 208 MET A N 1
ATOM 1580 C CA . MET A 1 208 ? 7.196 18.784 0.039 1.00 87.06 208 MET A CA 1
ATOM 1581 C C . MET A 1 208 ? 8.081 19.901 -0.509 1.00 87.06 208 MET A C 1
ATOM 1583 O O . MET A 1 208 ? 8.583 20.757 0.213 1.00 87.06 208 MET A O 1
ATOM 1587 N N . THR A 1 209 ? 8.249 19.939 -1.832 1.00 88.88 209 THR A N 1
ATOM 1588 C CA . THR A 1 209 ? 8.852 21.124 -2.458 1.00 88.88 209 THR A CA 1
ATOM 1589 C C . THR A 1 209 ? 7.876 22.311 -2.394 1.00 88.88 209 THR A C 1
ATOM 1591 O O . THR A 1 209 ? 6.660 22.098 -2.474 1.00 88.88 209 THR A O 1
ATOM 1594 N N . PRO A 1 210 ? 8.362 23.568 -2.337 1.00 89.88 210 PRO A N 1
ATOM 1595 C CA . PRO A 1 210 ? 7.492 24.745 -2.255 1.00 89.88 210 PRO A CA 1
ATOM 1596 C C . PRO A 1 210 ? 6.445 24.809 -3.374 1.00 89.88 210 PRO A C 1
ATOM 1598 O O . PRO A 1 210 ? 5.291 25.153 -3.134 1.00 89.88 210 PRO A O 1
ATOM 1601 N N . THR A 1 211 ? 6.820 24.412 -4.593 1.00 91.06 211 THR A N 1
ATOM 1602 C CA . THR A 1 211 ? 5.914 24.366 -5.749 1.00 91.06 211 THR A CA 1
ATOM 1603 C C . THR A 1 211 ? 4.798 23.339 -5.570 1.00 91.06 211 THR A C 1
ATOM 1605 O O . THR A 1 211 ? 3.651 23.620 -5.899 1.00 91.06 211 THR A O 1
ATOM 1608 N N . GLN A 1 212 ? 5.109 22.156 -5.036 1.00 89.94 212 GLN A N 1
ATOM 1609 C CA . GLN A 1 212 ? 4.122 21.096 -4.810 1.00 89.94 212 GLN A CA 1
ATOM 1610 C C . GLN A 1 212 ? 3.156 21.450 -3.684 1.00 89.94 212 GLN A C 1
ATOM 1612 O O . GLN A 1 212 ? 1.951 21.226 -3.816 1.00 89.94 212 GLN A O 1
ATOM 1617 N N . ALA A 1 213 ? 3.675 22.032 -2.604 1.00 90.25 213 ALA A N 1
ATOM 1618 C CA . ALA A 1 213 ? 2.855 22.487 -1.495 1.00 90.25 213 ALA A CA 1
ATOM 1619 C C . ALA A 1 213 ? 1.909 23.616 -1.943 1.00 90.25 213 ALA A C 1
ATOM 1621 O O . ALA A 1 213 ? 0.704 23.537 -1.709 1.00 90.25 213 ALA A O 1
ATOM 1622 N N . ALA A 1 214 ? 2.423 24.599 -2.695 1.00 92.06 214 ALA A N 1
ATOM 1623 C CA . ALA A 1 214 ? 1.615 25.670 -3.277 1.00 92.06 214 ALA A CA 1
ATOM 1624 C C . ALA A 1 214 ? 0.555 25.141 -4.258 1.00 92.06 214 ALA A C 1
ATOM 1626 O O . ALA A 1 214 ? -0.594 25.565 -4.197 1.00 92.06 214 ALA A O 1
ATOM 1627 N N . ALA A 1 215 ? 0.906 24.186 -5.127 1.00 92.56 215 ALA A N 1
ATOM 1628 C CA . ALA A 1 215 ? -0.049 23.571 -6.048 1.00 92.56 215 ALA A CA 1
ATOM 1629 C C . ALA A 1 215 ? -1.156 22.808 -5.304 1.00 92.56 215 ALA A C 1
ATOM 1631 O O . ALA A 1 215 ? -2.325 22.930 -5.654 1.00 92.56 215 ALA A O 1
ATOM 1632 N N . THR A 1 216 ? -0.808 22.064 -4.252 1.00 92.44 216 THR A N 1
ATOM 1633 C CA . THR A 1 216 ? -1.782 21.334 -3.423 1.00 92.44 216 THR A CA 1
ATOM 1634 C C . THR A 1 216 ? -2.721 22.298 -2.694 1.00 92.44 216 THR A C 1
ATOM 1636 O O . THR A 1 216 ? -3.933 22.091 -2.698 1.00 92.44 216 THR A O 1
ATOM 1639 N N . ALA A 1 217 ? -2.183 23.388 -2.139 1.00 93.12 217 ALA A N 1
ATOM 1640 C CA . ALA A 1 217 ? -2.977 24.446 -1.518 1.00 93.12 217 ALA A CA 1
ATOM 1641 C C . ALA A 1 217 ? -3.894 25.154 -2.528 1.00 93.12 217 ALA A C 1
ATOM 1643 O O . ALA A 1 217 ? -5.044 25.435 -2.207 1.00 93.12 217 ALA A O 1
ATOM 1644 N N . LEU A 1 218 ? -3.421 25.396 -3.755 1.00 93.81 218 LEU A N 1
ATOM 1645 C CA . LEU A 1 218 ? -4.223 25.994 -4.823 1.00 93.81 218 LEU A CA 1
ATOM 1646 C C . LEU A 1 218 ? -5.372 25.076 -5.256 1.00 93.81 218 LEU A C 1
ATOM 1648 O O . LEU A 1 218 ? -6.493 25.549 -5.402 1.00 93.81 218 LEU A O 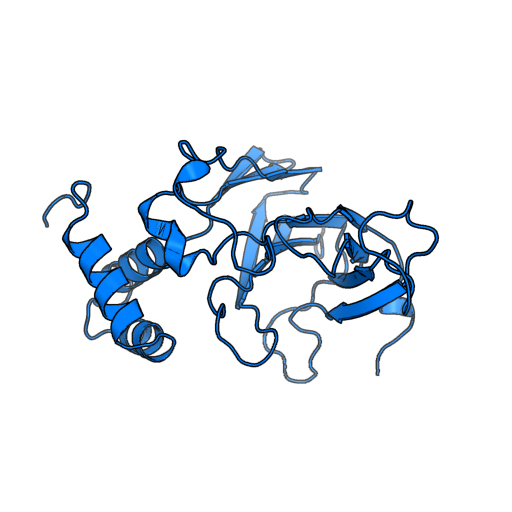1
ATOM 1652 N N . ILE A 1 219 ? -5.114 23.772 -5.422 1.00 92.56 219 ILE A N 1
ATOM 1653 C CA . ILE A 1 219 ? -6.166 22.785 -5.717 1.00 92.56 219 ILE A CA 1
ATOM 1654 C C . ILE A 1 219 ? -7.243 22.841 -4.632 1.00 92.56 219 ILE A C 1
ATOM 1656 O O . ILE A 1 219 ? -8.423 22.907 -4.957 1.00 92.56 219 ILE A O 1
ATOM 1660 N N . LEU A 1 220 ? -6.831 22.856 -3.360 1.00 92.25 220 LEU A N 1
ATOM 1661 C CA . LEU A 1 220 ? -7.750 22.918 -2.230 1.00 92.25 220 LEU A CA 1
ATOM 1662 C C . LEU A 1 220 ? -8.546 24.234 -2.206 1.00 92.25 220 LEU A C 1
ATOM 1664 O O . LEU A 1 220 ? -9.752 24.208 -2.002 1.00 92.25 220 LEU A O 1
ATOM 1668 N N . ALA A 1 221 ? -7.895 25.375 -2.443 1.00 92.44 221 ALA A N 1
ATOM 1669 C CA . ALA A 1 221 ? -8.536 26.693 -2.459 1.00 92.44 221 ALA A CA 1
ATOM 1670 C C . ALA A 1 221 ? -9.538 26.871 -3.614 1.00 92.44 221 ALA A C 1
ATOM 1672 O O . ALA A 1 221 ? -10.446 27.694 -3.524 1.00 92.44 221 ALA A O 1
ATOM 1673 N N . CYS A 1 222 ? -9.366 26.123 -4.704 1.00 91.69 222 CYS A N 1
ATOM 1674 C CA . CYS A 1 222 ? -10.261 26.132 -5.858 1.00 91.69 222 CYS A CA 1
ATOM 1675 C C . CYS A 1 222 ? -11.306 25.003 -5.829 1.00 91.69 222 CYS A C 1
ATOM 1677 O O . CYS A 1 222 ? -12.025 24.843 -6.816 1.00 91.69 222 CYS A O 1
ATOM 1679 N N . ASP A 1 223 ? -11.389 24.212 -4.754 1.00 86.19 223 ASP A N 1
ATOM 1680 C CA . ASP A 1 223 ? -12.336 23.101 -4.663 1.00 86.19 223 ASP A CA 1
ATOM 1681 C C . ASP A 1 223 ? -13.771 23.623 -4.438 1.00 86.19 223 ASP A C 1
ATOM 1683 O O . ASP A 1 223 ? -14.069 24.177 -3.375 1.00 86.19 223 ASP A O 1
ATOM 1687 N N . PRO A 1 224 ? -14.692 23.440 -5.405 1.00 76.06 224 PRO A N 1
ATOM 1688 C CA . PRO A 1 224 ? -16.064 23.932 -5.296 1.00 76.06 224 PRO A CA 1
ATOM 1689 C C . PRO A 1 224 ? -16.887 23.208 -4.221 1.00 76.06 224 PRO A C 1
ATOM 1691 O O . PRO A 1 224 ? -17.988 23.656 -3.908 1.00 76.06 224 PRO A O 1
ATOM 1694 N N . GLN A 1 225 ? -16.402 22.083 -3.680 1.00 68.75 225 GLN A N 1
ATOM 1695 C CA . GLN A 1 225 ? -17.079 21.343 -2.612 1.00 68.75 225 GLN A CA 1
ATOM 1696 C C . GLN A 1 225 ? -16.712 21.824 -1.204 1.00 68.75 225 GLN A C 1
ATOM 1698 O O . GLN A 1 225 ? -17.252 21.301 -0.228 1.00 68.75 225 GLN A O 1
ATOM 1703 N N . GLN A 1 226 ? -15.849 22.837 -1.070 1.00 62.31 226 GLN A N 1
ATOM 1704 C CA . GLN A 1 226 ? -15.698 23.537 0.200 1.00 62.31 226 GLN A CA 1
ATOM 1705 C C . GLN A 1 226 ? -16.968 24.336 0.495 1.00 62.31 226 GLN A C 1
ATOM 1707 O O . GLN A 1 226 ? -17.185 25.419 -0.045 1.00 62.31 226 GLN A O 1
ATOM 1712 N N . THR A 1 227 ? -17.822 23.813 1.376 1.00 47.22 227 THR A N 1
ATOM 1713 C CA . THR A 1 227 ? -18.816 24.649 2.055 1.00 47.22 227 THR A CA 1
ATOM 1714 C C . THR A 1 227 ? -18.075 25.792 2.751 1.00 47.22 227 THR A C 1
ATOM 1716 O O . THR A 1 227 ? -17.147 25.504 3.515 1.00 47.22 227 THR A O 1
ATOM 1719 N N . PRO A 1 228 ? -18.433 27.063 2.492 1.00 43.66 228 PRO A N 1
ATOM 1720 C CA . PRO A 1 228 ? -17.831 28.173 3.212 1.00 43.66 228 PRO A CA 1
ATOM 1721 C C . PRO A 1 228 ? -18.130 28.040 4.716 1.00 43.66 228 PRO A C 1
ATOM 1723 O O . PRO A 1 228 ? -19.159 27.452 5.069 1.00 43.66 228 PRO A O 1
ATOM 1726 N N . PRO A 1 229 ? -17.231 28.540 5.584 1.00 46.88 229 PRO A N 1
ATOM 1727 C CA . PRO A 1 229 ? -17.484 28.620 7.020 1.00 46.88 229 PRO A CA 1
ATOM 1728 C C . PRO A 1 229 ? -18.712 29.480 7.348 1.00 46.88 229 PRO A C 1
ATOM 1730 O O . PRO A 1 229 ? -19.006 30.428 6.580 1.00 46.88 229 PRO A O 1
#

Radius of gyration: 19.16 Å; chains: 1; bounding box: 40×48×44 Å

Secondary structure (DSSP, 8-state):
---GGGG--EEEEEE--TTT-SS--EEEEETT--EEEEE-S-TT--TTSPP---EEEEEEPPTT-STT--SPPP--EEEEEEETTEEEEEEESSSSEEEEEEEE-TT-TT-SS---EEEEEEEEB-EEEEEE-PPPPTTGGGSPPPTTSPPPPHHHHTTTSPPPEEEEEETTEEEEEEPPPHHHHHHHHHHHTTGGGSHHHHHHHHTS-HHHHHHHHHHHHT-TT----

pLDDT: mean 86.79, std 10.31, range [43.66, 97.69]

InterPro domains:
  IPR004870 Nucleoporin, Nup155-like [PTHR10350] (4-223)
  IPR014908 Nucleoporin, Nup133/Nup155-like, N-terminal [PF08801] (9-173)

Foldseek 3Di:
DDDPLLAPAWQDKEAADVQQPLAFGIWIAGQQGKTWTWGQDDPPHDSPDDRDDIHTDDIDAAQPPDPPGPDDGARGFNHWYDYNQKIWTWGDDPQFKIKIKIWHQLLPPPPPDRDIDIDIDIGGADWPDKDWPFDDQPDPPVQQRDVSNYTDGLLVCVLRGDFTWMWTQGPVGIDIDTDARLLSVLVCCCVPQVHCPGPVNVVSCVSDDVVSNVVSVVSNVPDPPPDDD